Protein AF-A0A2M7G4U0-F1 (afdb_monomer_lite)

Organism: NCBI:txid2014261

Secondary structure (DSSP, 8-state):
------------------PPPPP----------------------------PPP-------S-----HHHHGGGGG--EEE--TT---TT-EEHHHHHHHS-TT-PPPSSTTEEE-HHHHHHHHHHHTTSS-HHHHHHHHHHHTSSS-HHHHH-TT--EEEEEEEETTEEEEEESPPPPTT-EEEETTTTEEEEE-S--GGGS-EEEE-SPPEEEETTEEEES-SEE--EEEEHHHHHHHHHHH-TT-SS-TT-EEEEEE--GGGGPPPP-

Radius of gyration: 26.77 Å; chains: 1; bounding box: 79×76×59 Å

Foldseek 3Di:
DDDDDDDDDDDDDDDDDDDDDDDDDDDDDDDDDDDDDDDDDDDDDDDPDPDDDPPPPPPPPDQLFLAPVLCVVQLVAKEFEDDQPDDDPQADELNVCLQDNDQVQLDDRHHRYYDHWVSSVVSSSCSVVLDGSVRSNVLSVPVVDDDQPCCSFAVVDKWKWKWAQDPLFIDTDDTDADAARKWKAFPRPPFIWGWNRDQVVNFTKTWTWAQLWQDDPHDTDRPDSMTGTDIDGPRVSLSVVCVRCVPDPDRRRITMMMIHHGNSSPPDDDD

Structure (mmCIF, N/CA/C/O backbone):
data_AF-A0A2M7G4U0-F1
#
_entry.id   AF-A0A2M7G4U0-F1
#
loop_
_atom_site.group_PDB
_atom_site.id
_atom_site.type_symbol
_atom_site.label_atom_id
_atom_site.label_alt_id
_atom_site.label_comp_id
_atom_site.label_asym_id
_atom_site.label_entity_id
_atom_site.label_seq_id
_atom_site.pdbx_PDB_ins_code
_atom_site.Cartn_x
_atom_site.Cartn_y
_atom_site.Cartn_z
_atom_site.occupancy
_atom_site.B_iso_or_equiv
_atom_site.auth_seq_id
_atom_site.auth_comp_id
_atom_site.auth_asym_id
_atom_site.auth_atom_id
_atom_site.pdbx_PDB_model_num
ATOM 1 N N . MET A 1 1 ? -31.117 52.534 24.994 1.00 39.03 1 MET A N 1
ATOM 2 C CA . MET A 1 1 ? -30.391 53.256 26.058 1.00 39.03 1 MET A CA 1
ATOM 3 C C . MET A 1 1 ? -29.048 52.580 26.239 1.00 39.03 1 MET A C 1
ATOM 5 O O . MET A 1 1 ? -29.002 51.364 26.347 1.00 39.03 1 MET A O 1
ATOM 9 N N . ASN A 1 2 ? -27.994 53.385 26.138 1.00 36.22 2 ASN A N 1
ATOM 10 C CA . ASN A 1 2 ? -26.580 53.018 26.146 1.00 36.22 2 ASN A CA 1
ATOM 11 C C . ASN A 1 2 ? -26.121 52.434 27.487 1.00 36.22 2 ASN A C 1
ATOM 13 O O . ASN A 1 2 ? -26.529 52.948 28.523 1.00 36.22 2 ASN A O 1
ATOM 17 N N . ALA A 1 3 ? -25.165 51.502 27.445 1.00 38.72 3 ALA A N 1
ATOM 18 C CA . ALA A 1 3 ? -23.984 51.532 28.313 1.00 38.72 3 ALA A CA 1
ATOM 19 C C . ALA A 1 3 ? -22.894 50.599 27.751 1.00 38.72 3 ALA A C 1
ATOM 21 O O . ALA A 1 3 ? -22.964 49.380 27.869 1.00 38.72 3 ALA A O 1
ATOM 22 N N . LEU A 1 4 ? -21.902 51.223 27.116 1.00 45.53 4 LEU A N 1
ATOM 23 C CA . LEU A 1 4 ? -20.582 50.683 26.789 1.00 45.53 4 LEU A CA 1
ATOM 24 C C . LEU A 1 4 ? -19.729 50.602 28.060 1.00 45.53 4 LEU A C 1
ATOM 26 O O . LEU A 1 4 ? -19.809 51.521 28.874 1.00 45.53 4 LEU A O 1
ATOM 30 N N . ASN A 1 5 ? -18.862 49.589 28.178 1.00 36.12 5 ASN A N 1
ATOM 31 C CA . ASN A 1 5 ? -17.593 49.679 28.919 1.00 36.12 5 ASN A CA 1
ATOM 32 C C . ASN A 1 5 ? -16.692 48.439 28.673 1.00 36.12 5 ASN A C 1
ATOM 34 O O . ASN A 1 5 ? -17.199 47.421 28.213 1.00 36.12 5 ASN A O 1
ATOM 38 N N . PRO A 1 6 ? -15.367 48.492 28.922 1.00 50.50 6 PRO A N 1
ATOM 39 C CA . PRO A 1 6 ? -14.407 48.984 27.937 1.00 50.50 6 PRO A CA 1
ATOM 40 C C . PRO A 1 6 ? -13.240 48.012 27.650 1.00 50.50 6 PRO A C 1
ATOM 42 O O . PRO A 1 6 ? -13.017 47.012 28.328 1.00 50.50 6 PRO A O 1
ATOM 45 N N . LEU A 1 7 ? -12.476 48.392 26.625 1.00 40.81 7 LEU A N 1
ATOM 46 C CA . LEU A 1 7 ? -11.221 47.820 26.133 1.00 40.81 7 LEU A CA 1
ATOM 47 C C . LEU A 1 7 ? -10.134 47.663 27.219 1.00 40.81 7 LEU A C 1
ATOM 49 O O . LEU A 1 7 ? -9.948 48.538 28.067 1.00 40.81 7 LEU A O 1
ATOM 53 N N . ARG A 1 8 ? -9.338 46.590 27.108 1.00 36.66 8 ARG A N 1
ATOM 54 C CA . ARG A 1 8 ? -8.047 46.384 27.796 1.00 36.66 8 ARG A CA 1
ATOM 55 C C . ARG A 1 8 ? -6.961 45.964 26.784 1.00 36.66 8 ARG A C 1
ATOM 57 O O . ARG A 1 8 ? -7.307 45.522 25.692 1.00 36.66 8 ARG A O 1
ATOM 64 N N . PRO A 1 9 ? -5.667 46.171 27.094 1.00 43.22 9 PRO A N 1
ATOM 65 C CA . PRO A 1 9 ? -4.721 46.777 26.164 1.00 43.22 9 PRO A CA 1
ATOM 66 C C . PRO A 1 9 ? -3.812 45.778 25.448 1.00 43.22 9 PRO A C 1
ATOM 68 O O . PRO A 1 9 ? -3.500 44.700 25.950 1.00 43.22 9 PRO A O 1
ATOM 71 N N . GLN A 1 10 ? -3.331 46.239 24.296 1.00 36.19 10 GLN A N 1
ATOM 72 C CA . GLN A 1 10 ? -2.248 45.674 23.501 1.00 36.19 10 GLN A CA 1
ATOM 73 C C . GLN A 1 10 ? -0.923 45.711 24.277 1.00 36.19 10 GLN A C 1
ATOM 75 O O . GLN A 1 10 ? -0.532 46.761 24.785 1.00 36.19 10 GLN A O 1
ATOM 80 N N . ASN A 1 11 ? -0.205 44.587 24.309 1.00 39.28 11 ASN A N 1
ATOM 81 C CA . ASN A 1 11 ? 1.206 44.552 24.682 1.00 39.28 11 ASN A CA 1
ATOM 82 C C . ASN A 1 11 ? 2.055 44.466 23.411 1.00 39.28 11 ASN A C 1
ATOM 84 O O . ASN A 1 11 ? 2.205 43.408 22.807 1.00 39.28 11 ASN A O 1
ATOM 88 N N . LEU A 1 12 ? 2.612 45.614 23.033 1.00 41.97 12 LEU A N 1
ATOM 89 C CA . LEU A 1 12 ? 3.727 45.748 22.106 1.00 41.97 12 LEU A CA 1
ATOM 90 C C . LEU A 1 12 ? 5.017 45.356 22.837 1.00 41.97 12 LEU A C 1
ATOM 92 O O . LEU A 1 12 ? 5.437 46.051 23.762 1.00 41.97 12 LEU A O 1
ATOM 96 N N . ARG A 1 13 ? 5.668 44.269 22.412 1.00 36.69 13 ARG A N 1
ATOM 97 C CA . ARG A 1 13 ? 7.090 44.021 22.690 1.00 36.69 13 ARG A CA 1
ATOM 98 C C . ARG A 1 13 ? 7.769 43.373 21.486 1.00 36.69 13 ARG A C 1
ATOM 100 O O . ARG A 1 13 ? 7.578 42.202 21.192 1.00 36.69 13 ARG A O 1
ATOM 107 N N . SER A 1 14 ? 8.588 44.170 20.823 1.00 37.78 14 SER A N 1
ATOM 108 C CA . SER A 1 14 ? 9.809 43.826 20.083 1.00 37.78 14 SER A CA 1
ATOM 109 C C . SER A 1 14 ? 10.570 45.153 19.909 1.00 37.78 14 SER A C 1
ATOM 111 O O . SER A 1 14 ? 9.900 46.190 19.942 1.00 37.78 14 SER A O 1
ATOM 113 N N . PRO A 1 15 ? 11.906 45.200 19.738 1.00 44.03 15 PRO A N 1
ATOM 114 C CA . PRO A 1 15 ? 12.822 44.112 19.377 1.00 44.03 15 PRO A CA 1
ATOM 115 C C . PRO A 1 15 ? 14.090 44.040 20.262 1.00 44.03 15 PRO A C 1
ATOM 117 O O . PRO A 1 15 ? 14.453 44.998 20.941 1.00 44.03 15 PRO A O 1
ATOM 120 N N . ALA A 1 16 ? 14.819 42.926 20.199 1.00 36.50 16 ALA A N 1
ATOM 121 C CA . ALA A 1 16 ? 16.237 42.901 20.552 1.00 36.50 16 ALA A CA 1
ATOM 122 C C . ALA A 1 16 ? 17.013 42.296 19.381 1.00 36.50 16 ALA A C 1
ATOM 124 O O . ALA A 1 16 ? 16.776 41.163 18.969 1.00 36.50 16 ALA A O 1
ATOM 125 N N . GLN A 1 17 ? 17.878 43.135 18.821 1.00 38.88 17 GLN A N 1
ATOM 126 C CA . GLN A 1 17 ? 18.855 42.836 17.787 1.00 38.88 17 GLN A CA 1
ATOM 127 C C . GLN A 1 17 ? 19.874 41.828 18.332 1.00 38.88 17 GLN A C 1
ATOM 129 O O . GLN A 1 17 ? 20.361 41.999 19.448 1.00 38.88 17 GLN A O 1
ATOM 134 N N . ALA A 1 18 ? 20.215 40.813 17.540 1.00 37.06 18 ALA A N 1
ATOM 135 C CA . ALA A 1 18 ? 21.390 39.982 17.767 1.00 37.06 18 ALA A CA 1
ATOM 136 C C . ALA A 1 18 ? 22.304 40.080 16.544 1.00 37.06 18 ALA A C 1
ATOM 138 O O . ALA A 1 18 ? 21.858 40.066 15.397 1.00 37.06 18 ALA A O 1
ATOM 139 N N . GLU A 1 19 ? 23.574 40.283 16.855 1.00 37.03 19 GLU A N 1
ATOM 140 C CA . GLU A 1 19 ? 24.647 40.753 15.998 1.00 37.03 19 GLU A CA 1
ATOM 141 C C . GLU A 1 19 ? 25.121 39.706 14.985 1.00 37.03 19 GLU A C 1
ATOM 143 O O . GLU A 1 19 ? 25.206 38.508 15.251 1.00 37.03 19 GLU A O 1
ATOM 148 N N . SER A 1 20 ? 25.488 40.210 13.812 1.00 35.53 20 SER A N 1
ATOM 149 C CA . SER A 1 20 ? 26.232 39.527 12.762 1.00 35.53 20 SER A CA 1
ATOM 150 C C . SER A 1 20 ? 27.689 39.279 13.173 1.00 35.53 20 SER A C 1
ATOM 152 O O . SER A 1 20 ? 28.402 40.235 13.483 1.00 35.53 20 SER A O 1
ATOM 154 N N . ALA A 1 21 ? 28.159 38.034 13.067 1.00 39.19 21 ALA A N 1
ATOM 155 C CA . ALA A 1 21 ? 29.583 37.691 13.087 1.00 39.19 21 ALA A CA 1
ATOM 156 C C . ALA A 1 21 ? 30.104 37.405 11.653 1.00 39.19 21 ALA A C 1
ATOM 158 O O . ALA A 1 21 ? 29.378 36.804 10.858 1.00 39.19 21 ALA A O 1
ATOM 159 N N . PRO A 1 22 ? 31.334 37.839 11.301 1.00 44.53 22 PRO A N 1
ATOM 160 C CA . PRO A 1 22 ? 31.929 37.697 9.965 1.00 44.53 22 PRO A CA 1
ATOM 161 C C . PRO A 1 22 ? 32.613 36.325 9.728 1.00 44.53 22 PRO A C 1
ATOM 163 O O . PRO A 1 22 ? 32.771 35.543 10.667 1.00 44.53 22 PRO A O 1
ATOM 166 N N . PRO A 1 23 ? 33.015 36.008 8.475 1.00 39.09 23 PRO A N 1
ATOM 167 C CA . PRO A 1 23 ? 33.308 34.645 8.033 1.00 39.09 23 PRO A CA 1
ATOM 168 C C . PRO A 1 23 ? 34.750 34.211 8.326 1.00 39.09 23 PRO A C 1
ATOM 170 O O . PRO A 1 23 ? 35.689 34.995 8.189 1.00 39.09 23 PRO A O 1
ATOM 173 N N . VAL A 1 24 ? 34.939 32.926 8.640 1.00 42.97 24 VAL A N 1
ATOM 174 C CA . VAL A 1 24 ? 36.262 32.286 8.686 1.00 42.97 24 VAL A CA 1
ATOM 175 C C . VAL A 1 24 ? 36.469 31.505 7.394 1.00 42.97 24 VAL A C 1
ATOM 177 O O . VAL A 1 24 ? 35.777 30.529 7.115 1.00 42.97 24 VAL A O 1
ATOM 180 N N . GLY A 1 25 ? 37.422 31.973 6.591 1.00 32.44 25 GLY A N 1
ATOM 181 C CA . GLY A 1 25 ? 37.913 31.270 5.417 1.00 32.44 25 GLY A CA 1
ATOM 182 C C . GLY A 1 25 ? 38.919 30.188 5.796 1.00 32.44 25 GLY A C 1
ATOM 183 O O . GLY A 1 25 ? 39.827 30.427 6.587 1.00 32.44 25 GLY A O 1
ATOM 184 N N . HIS A 1 26 ? 38.807 29.030 5.152 1.00 37.50 26 HIS A N 1
ATOM 185 C CA . HIS A 1 26 ? 39.910 28.088 5.020 1.00 37.50 26 HIS A CA 1
ATOM 186 C C . HIS A 1 26 ? 40.058 27.697 3.551 1.00 37.50 26 HIS A C 1
ATOM 188 O O . HIS A 1 26 ? 39.281 26.923 2.998 1.00 37.50 26 HIS A O 1
ATOM 194 N N . GLN A 1 27 ? 41.078 28.281 2.922 1.00 35.94 27 GLN A N 1
ATOM 195 C CA . GLN A 1 27 ? 41.716 27.731 1.736 1.00 35.94 27 GLN A CA 1
ATOM 196 C C . GLN A 1 27 ? 42.523 26.502 2.164 1.00 35.94 27 GLN A C 1
ATOM 198 O O . GLN A 1 27 ? 43.387 26.605 3.033 1.00 35.94 27 GLN A O 1
ATOM 203 N N . ALA A 1 28 ? 42.282 25.364 1.523 1.00 34.47 28 ALA A N 1
ATOM 204 C CA . ALA A 1 28 ? 43.232 24.263 1.487 1.00 34.47 28 ALA A CA 1
ATOM 205 C C . ALA A 1 28 ? 43.343 23.777 0.043 1.00 34.47 28 ALA A C 1
ATOM 207 O O . ALA A 1 28 ? 42.469 23.100 -0.493 1.00 34.47 28 ALA A O 1
ATOM 208 N N . SER A 1 29 ? 44.433 24.197 -0.587 1.00 33.53 29 SER A N 1
ATOM 209 C CA . SER A 1 29 ? 44.940 23.690 -1.851 1.00 33.53 29 SER A CA 1
ATOM 210 C C . SER A 1 29 ? 45.380 22.236 -1.680 1.00 33.53 29 SER A C 1
ATOM 212 O O . SER A 1 29 ? 46.211 21.951 -0.821 1.00 33.53 29 SER A O 1
ATOM 214 N N . ALA A 1 30 ? 44.905 21.336 -2.538 1.00 33.44 30 ALA A N 1
ATOM 215 C CA . ALA A 1 30 ? 45.546 20.046 -2.763 1.00 33.44 30 ALA A CA 1
ATOM 216 C C . ALA A 1 30 ? 45.818 19.898 -4.262 1.00 33.44 30 ALA A C 1
ATOM 218 O O . ALA A 1 30 ? 44.915 19.796 -5.089 1.00 33.44 30 ALA A O 1
ATOM 219 N N . GLN A 1 31 ? 47.106 19.984 -4.580 1.00 33.53 31 GLN A N 1
ATOM 220 C CA . GLN A 1 31 ? 47.707 19.703 -5.874 1.00 33.53 31 GLN A CA 1
ATOM 221 C C . GLN A 1 31 ? 47.512 18.222 -6.222 1.00 33.53 31 GLN A C 1
ATOM 223 O O . GLN A 1 31 ? 47.587 17.355 -5.353 1.00 33.53 31 GLN A O 1
ATOM 228 N N . GLY A 1 32 ? 47.256 17.947 -7.500 1.00 28.45 32 GLY A N 1
ATOM 229 C CA . GLY A 1 32 ? 47.054 16.595 -8.009 1.00 28.45 32 GLY A CA 1
ATOM 230 C C . GLY A 1 32 ? 48.335 15.779 -8.161 1.00 28.45 32 GLY A C 1
ATOM 231 O O . GLY A 1 32 ? 49.442 16.299 -8.037 1.00 28.45 32 GLY A O 1
ATOM 232 N N . SER A 1 33 ? 48.152 14.496 -8.479 1.00 29.56 33 SER A N 1
ATOM 233 C CA . SER A 1 33 ? 48.777 13.697 -9.559 1.00 29.56 33 SER A CA 1
ATOM 234 C C . SER A 1 33 ? 48.326 12.220 -9.374 1.00 29.56 33 SER A C 1
ATOM 236 O O . SER A 1 33 ? 47.564 11.950 -8.448 1.00 29.56 33 SER A O 1
ATOM 238 N N . PRO A 1 34 ? 48.615 11.272 -10.285 1.00 33.12 34 PRO A N 1
ATOM 239 C CA . PRO A 1 34 ? 47.620 10.685 -11.173 1.00 33.12 34 PRO A CA 1
ATOM 240 C C . PRO A 1 34 ? 47.288 9.221 -10.829 1.00 33.12 34 PRO A C 1
ATOM 242 O O . PRO A 1 34 ? 47.983 8.547 -10.072 1.00 33.12 34 PRO A O 1
ATOM 245 N N . LEU A 1 35 ? 46.223 8.729 -11.460 1.00 29.14 35 LEU A N 1
ATOM 246 C CA . LEU A 1 35 ? 45.808 7.325 -11.502 1.00 29.14 35 LEU A CA 1
ATOM 247 C C . LEU A 1 35 ? 46.926 6.388 -11.997 1.00 29.14 35 LEU A C 1
ATOM 249 O O . LEU A 1 35 ? 47.551 6.687 -13.017 1.00 29.14 35 LEU A O 1
ATOM 253 N N . PRO A 1 36 ? 47.070 5.188 -11.410 1.00 28.75 36 PRO A N 1
ATOM 254 C CA . PRO A 1 36 ? 47.592 4.035 -12.122 1.00 28.75 36 PRO A CA 1
ATOM 255 C C . PRO A 1 36 ? 46.447 3.224 -12.760 1.00 28.75 36 PRO A C 1
ATOM 257 O O . PRO A 1 36 ? 45.618 2.624 -12.084 1.00 28.75 36 PRO A O 1
ATOM 260 N N . SER A 1 37 ? 46.444 3.189 -14.091 1.00 30.44 37 SER A N 1
ATOM 261 C CA . SER A 1 37 ? 46.034 2.039 -14.916 1.00 30.44 37 SER A CA 1
ATOM 262 C C . SER A 1 37 ? 47.349 1.356 -15.347 1.00 30.44 37 SER A C 1
ATOM 264 O O . SER A 1 37 ? 48.313 2.107 -15.532 1.00 30.44 37 SER A O 1
ATOM 266 N N . PRO A 1 38 ? 47.481 0.016 -15.495 1.00 33.59 38 PRO A N 1
ATOM 267 C CA . PRO A 1 38 ? 46.486 -0.882 -16.087 1.00 33.59 38 PRO A CA 1
ATOM 268 C C . PRO A 1 38 ? 46.366 -2.277 -15.442 1.00 33.59 38 PRO A C 1
ATOM 270 O O . PRO A 1 38 ? 47.354 -2.906 -15.076 1.00 33.59 38 PRO A O 1
ATOM 273 N N . PHE A 1 39 ? 45.156 -2.838 -15.439 1.00 26.03 39 PHE A N 1
ATOM 274 C CA . PHE A 1 39 ? 45.003 -4.292 -15.498 1.00 26.03 39 PHE A CA 1
ATOM 275 C C . PHE A 1 39 ? 44.427 -4.672 -16.855 1.00 26.03 39 PHE A C 1
ATOM 277 O O . PHE A 1 39 ? 43.273 -4.404 -17.179 1.00 26.03 39 PHE A O 1
ATOM 284 N N . GLN A 1 40 ? 45.303 -5.274 -17.654 1.00 31.08 40 GLN A N 1
ATOM 285 C CA . GLN A 1 40 ? 44.960 -6.110 -18.787 1.00 31.08 40 GLN A CA 1
ATOM 286 C C . GLN A 1 40 ? 44.174 -7.320 -18.271 1.00 31.08 40 GLN A C 1
ATOM 288 O O . GLN A 1 40 ? 44.670 -8.070 -17.434 1.00 31.08 40 GLN A O 1
ATOM 293 N N . ALA A 1 41 ? 42.980 -7.533 -18.809 1.00 28.08 41 ALA A N 1
ATOM 294 C CA . ALA A 1 41 ? 42.348 -8.843 -18.843 1.00 28.08 41 ALA A CA 1
ATOM 295 C C . ALA A 1 41 ? 41.940 -9.093 -20.293 1.00 28.08 41 ALA A C 1
ATOM 297 O O . ALA A 1 41 ? 40.815 -8.832 -20.712 1.00 28.08 41 ALA A O 1
ATOM 298 N N . ASP A 1 42 ? 42.930 -9.520 -21.069 1.00 31.02 42 ASP A N 1
ATOM 299 C CA . ASP A 1 42 ? 42.717 -10.123 -22.369 1.00 31.02 42 ASP A CA 1
ATOM 300 C C . ASP A 1 42 ? 42.467 -11.627 -22.162 1.00 31.02 42 ASP A C 1
ATOM 302 O O . ASP A 1 42 ? 43.096 -12.261 -21.315 1.00 31.02 42 ASP A O 1
ATOM 306 N N . GLN A 1 43 ? 41.577 -12.176 -22.987 1.00 30.06 43 GLN A N 1
ATOM 307 C CA . GLN A 1 43 ? 41.274 -13.601 -23.182 1.00 30.06 43 GLN A CA 1
ATOM 308 C C . GLN A 1 43 ? 40.420 -14.349 -22.141 1.00 30.06 43 GLN A C 1
ATOM 310 O O . GLN A 1 43 ? 40.919 -14.995 -21.227 1.00 30.06 43 GLN A O 1
ATOM 315 N N . LEU A 1 44 ? 39.120 -14.450 -22.450 1.00 28.67 44 LEU A N 1
ATOM 316 C CA . LEU A 1 44 ? 38.430 -15.743 -22.616 1.00 28.67 44 LEU A CA 1
ATOM 317 C C . LEU A 1 44 ? 37.096 -15.548 -23.362 1.00 28.67 44 LEU A C 1
ATOM 319 O O . LEU A 1 44 ? 36.007 -15.763 -22.843 1.00 28.67 44 LEU A O 1
ATOM 323 N N . GLN A 1 45 ? 37.180 -15.159 -24.637 1.00 39.75 45 GLN A N 1
ATOM 324 C CA . GLN A 1 45 ? 36.134 -15.484 -25.606 1.00 39.75 45 GLN A CA 1
ATOM 325 C C . GLN A 1 45 ? 36.531 -16.771 -26.321 1.00 39.75 45 GLN A C 1
ATOM 327 O O . GLN A 1 45 ? 37.461 -16.768 -27.124 1.00 39.75 45 GLN A O 1
ATOM 332 N N . LYS A 1 46 ? 35.816 -17.864 -26.044 1.00 35.09 46 LYS A N 1
ATOM 333 C CA . LYS A 1 46 ? 35.614 -18.991 -26.969 1.00 35.09 46 LYS A CA 1
ATOM 334 C C . LYS A 1 46 ? 34.535 -19.907 -26.397 1.00 35.09 46 LYS A C 1
ATOM 336 O O . LYS A 1 46 ? 34.784 -20.623 -25.436 1.00 35.09 46 LYS A O 1
ATOM 341 N N . GLY A 1 47 ? 33.353 -19.900 -27.019 1.00 35.81 47 GLY A N 1
ATOM 342 C CA . GLY A 1 47 ? 32.398 -21.001 -26.860 1.00 35.81 47 GLY A CA 1
ATOM 343 C C . GLY A 1 47 ? 30.922 -20.673 -26.637 1.00 35.81 47 GLY A C 1
ATOM 344 O O . GLY A 1 47 ? 30.236 -21.516 -26.073 1.00 35.81 47 GLY A O 1
ATOM 345 N N . LEU A 1 48 ? 30.384 -19.535 -27.089 1.00 32.84 48 LEU A N 1
ATOM 346 C CA . LEU A 1 48 ? 28.923 -19.376 -27.178 1.00 32.84 48 LEU A CA 1
ATOM 347 C C . LEU A 1 48 ? 28.398 -20.133 -28.405 1.00 32.84 48 LEU A C 1
ATOM 349 O O . LEU A 1 48 ? 28.292 -19.603 -29.512 1.00 32.84 48 LEU A O 1
ATOM 353 N N . LYS A 1 49 ? 28.085 -21.416 -28.202 1.00 37.19 49 LYS A N 1
ATOM 354 C CA . LYS A 1 49 ? 27.141 -22.130 -29.062 1.00 37.19 49 LYS A CA 1
ATOM 355 C C . LYS A 1 49 ? 25.788 -21.426 -28.935 1.00 37.19 49 LYS A C 1
ATOM 357 O O . LYS A 1 49 ? 25.284 -21.275 -27.828 1.00 37.19 49 LYS A O 1
ATOM 362 N N . LYS A 1 50 ? 25.208 -21.028 -30.072 1.00 43.69 50 LYS A N 1
ATOM 363 C CA . LYS A 1 50 ? 23.787 -20.680 -30.213 1.00 43.69 50 LYS A CA 1
ATOM 364 C C . LYS A 1 50 ? 22.940 -21.873 -29.751 1.00 43.69 50 LYS A C 1
ATOM 366 O O . LYS A 1 50 ? 22.642 -22.762 -30.542 1.00 43.69 50 LYS A O 1
ATOM 371 N N . GLY A 1 51 ? 22.604 -21.908 -28.471 1.00 33.09 51 GLY A N 1
ATOM 372 C CA . GLY A 1 51 ? 21.455 -22.634 -27.955 1.00 33.09 51 GLY A CA 1
ATOM 373 C C . GLY A 1 51 ? 20.396 -21.589 -27.663 1.00 33.09 51 GLY A C 1
ATOM 374 O O . GLY A 1 51 ? 20.638 -20.704 -26.847 1.00 33.09 51 GLY A O 1
ATOM 375 N N . ALA A 1 52 ? 19.272 -21.642 -28.373 1.00 39.47 52 ALA A N 1
ATOM 376 C CA . ALA A 1 52 ? 18.081 -20.925 -27.950 1.00 39.47 52 ALA A CA 1
ATOM 377 C C . ALA A 1 52 ? 17.801 -21.328 -26.496 1.00 39.47 52 ALA A C 1
ATOM 379 O O . ALA A 1 52 ? 17.751 -22.523 -26.189 1.00 39.47 52 ALA A O 1
ATOM 380 N N . LEU A 1 53 ? 17.701 -20.342 -25.605 1.00 33.25 53 LEU A N 1
ATOM 381 C CA . LEU A 1 53 ? 17.126 -20.575 -24.288 1.00 33.25 53 LEU A CA 1
ATOM 382 C C . LEU A 1 53 ? 15.719 -21.133 -24.535 1.00 33.25 53 LEU A C 1
ATOM 384 O O . LEU A 1 53 ? 15.002 -20.563 -25.361 1.00 33.25 53 LEU A O 1
ATOM 388 N N . PRO A 1 54 ? 15.336 -22.260 -23.915 1.00 38.53 54 PRO A N 1
ATOM 389 C CA . PRO A 1 54 ? 13.966 -22.719 -24.019 1.00 38.53 54 PRO A CA 1
ATOM 390 C C . PRO A 1 54 ? 13.079 -21.606 -23.461 1.00 38.53 54 PRO A C 1
ATOM 392 O O . PRO A 1 54 ? 13.290 -21.173 -22.327 1.00 38.53 54 PRO A O 1
ATOM 395 N N . GLU A 1 55 ? 12.121 -21.137 -24.262 1.00 42.72 55 GLU A N 1
ATOM 396 C CA . GLU A 1 55 ? 10.946 -20.431 -23.761 1.00 42.72 55 GLU A CA 1
ATOM 397 C C . GLU A 1 55 ? 10.317 -21.343 -22.707 1.00 42.72 55 GLU A C 1
ATOM 399 O O . GLU A 1 55 ? 9.614 -22.304 -23.014 1.00 42.72 55 GLU A O 1
ATOM 404 N N . GLN A 1 56 ? 10.657 -21.113 -21.441 1.00 37.59 56 GLN A N 1
ATOM 405 C CA . GLN A 1 56 ? 9.911 -21.682 -20.340 1.00 37.59 56 GLN A CA 1
ATOM 406 C C . GLN A 1 56 ? 8.615 -20.892 -20.276 1.00 37.59 56 GLN A C 1
ATOM 408 O O . GLN A 1 56 ? 8.517 -19.885 -19.582 1.00 37.59 56 GLN A O 1
ATOM 413 N N . THR A 1 57 ? 7.620 -21.355 -21.027 1.00 42.25 57 THR A N 1
ATOM 414 C CA . THR A 1 57 ? 6.220 -21.026 -20.790 1.00 42.25 57 THR A CA 1
ATOM 415 C C . THR A 1 57 ? 5.860 -21.622 -19.425 1.00 42.25 57 THR A C 1
ATOM 417 O O . THR A 1 57 ? 5.380 -22.750 -19.313 1.00 42.25 57 THR A O 1
ATOM 420 N N . LEU A 1 58 ? 6.223 -20.917 -18.352 1.00 45.22 58 LEU A N 1
ATOM 421 C CA . LEU A 1 58 ? 5.789 -21.230 -16.998 1.00 45.22 58 LEU A CA 1
ATOM 422 C C . LEU A 1 58 ? 4.271 -21.068 -16.985 1.00 45.22 58 LEU A C 1
ATOM 424 O O . LEU A 1 58 ? 3.755 -19.960 -17.077 1.00 45.22 58 LEU A O 1
ATOM 428 N N . ALA A 1 59 ? 3.553 -22.187 -16.927 1.00 44.72 59 ALA A N 1
ATOM 429 C CA . ALA A 1 59 ? 2.104 -22.180 -16.825 1.00 44.72 59 ALA A CA 1
ATOM 430 C C . ALA A 1 59 ? 1.683 -21.455 -15.531 1.00 44.72 59 ALA A C 1
ATOM 432 O O . ALA A 1 59 ? 1.861 -21.983 -14.431 1.00 44.72 59 ALA A O 1
ATOM 433 N N . LEU A 1 60 ? 1.121 -20.252 -15.673 1.00 49.81 60 LEU A N 1
ATOM 434 C CA . LEU A 1 60 ? 0.591 -19.379 -14.616 1.00 49.81 60 LEU A CA 1
ATOM 435 C C . LEU A 1 60 ? -0.738 -19.922 -14.038 1.00 49.81 60 LEU A C 1
ATOM 437 O O . LEU A 1 60 ? -1.749 -19.230 -13.999 1.00 49.81 60 LEU A O 1
ATOM 441 N N . ASN A 1 61 ? -0.760 -21.182 -13.592 1.00 48.59 61 ASN A N 1
ATOM 442 C CA . ASN A 1 61 ? -1.967 -21.845 -13.065 1.00 48.59 61 ASN A CA 1
ATOM 443 C C . ASN A 1 61 ? -2.102 -21.783 -11.529 1.00 48.59 61 ASN A C 1
ATOM 445 O O . ASN A 1 61 ? -2.926 -22.494 -10.953 1.00 48.59 61 ASN A O 1
ATOM 449 N N . SER A 1 62 ? -1.300 -20.962 -10.850 1.00 49.78 62 SER A N 1
ATOM 450 C CA . SER A 1 62 ? -1.386 -20.761 -9.397 1.00 49.78 62 SER A CA 1
ATOM 451 C C . SER A 1 62 ? -2.217 -19.516 -9.062 1.00 49.78 62 SER A C 1
ATOM 453 O O . SER A 1 62 ? -2.271 -18.597 -9.879 1.00 49.78 62 SER A O 1
ATOM 455 N N . PRO A 1 63 ? -2.843 -19.448 -7.868 1.00 56.16 63 PRO A N 1
ATOM 456 C CA . PRO A 1 63 ? -3.544 -18.249 -7.415 1.00 56.16 63 PRO A CA 1
ATOM 457 C C . PRO A 1 63 ? -2.660 -17.002 -7.562 1.00 56.16 63 PRO A C 1
ATOM 459 O O . PRO A 1 63 ? -1.520 -16.986 -7.090 1.00 56.16 63 PRO A O 1
ATOM 462 N N . GLN A 1 64 ? -3.200 -15.964 -8.206 1.00 76.50 64 GLN A N 1
ATOM 463 C CA . GLN A 1 64 ? -2.512 -14.692 -8.481 1.00 76.50 64 GLN A CA 1
ATOM 464 C C . GLN A 1 64 ? -2.390 -13.783 -7.245 1.00 76.50 64 GLN A C 1
ATOM 466 O O . GLN A 1 64 ? -1.811 -12.703 -7.317 1.00 76.50 64 GLN A O 1
ATOM 471 N N . VAL A 1 65 ? -2.860 -14.258 -6.088 1.00 85.00 65 VAL A N 1
ATOM 472 C CA . VAL A 1 65 ? -2.785 -13.536 -4.820 1.00 85.00 65 VAL A CA 1
ATOM 473 C C . VAL A 1 65 ? -1.324 -13.281 -4.464 1.00 85.00 65 VAL A C 1
ATOM 475 O O . VAL A 1 65 ? -0.517 -14.213 -4.392 1.00 85.00 65 VAL A O 1
ATOM 478 N N . LEU A 1 66 ? -0.995 -12.011 -4.234 1.00 87.00 66 LEU A N 1
ATOM 479 C CA . LEU A 1 66 ? 0.289 -11.589 -3.694 1.00 87.00 66 LEU A CA 1
ATOM 480 C C . LEU A 1 66 ? 0.309 -11.888 -2.189 1.00 87.00 66 LEU A C 1
ATOM 482 O O . LEU A 1 66 ? -0.317 -11.192 -1.392 1.00 87.00 66 LEU A O 1
ATOM 486 N N . SER A 1 67 ? 0.989 -12.966 -1.811 1.00 88.75 67 SER A N 1
ATOM 487 C CA . SER A 1 67 ? 1.035 -13.453 -0.432 1.00 88.75 67 SER A CA 1
ATOM 488 C C . SER A 1 67 ? 2.032 -12.678 0.423 1.00 88.75 67 SER A C 1
ATOM 490 O O . SER A 1 67 ? 3.049 -12.172 -0.061 1.00 88.75 67 SER A O 1
ATOM 492 N N . LEU A 1 68 ? 1.816 -12.687 1.741 1.00 85.44 68 LEU A N 1
ATOM 493 C CA . LEU A 1 68 ? 2.751 -12.091 2.692 1.00 85.44 68 LEU A CA 1
ATOM 494 C C . LEU A 1 68 ? 4.155 -12.714 2.559 1.00 85.44 68 LEU A C 1
ATOM 496 O O . LEU A 1 68 ? 5.169 -12.031 2.671 1.00 85.44 68 LEU A O 1
ATOM 500 N N . LYS A 1 69 ? 4.230 -14.020 2.287 1.00 88.38 69 LYS A N 1
ATOM 501 C CA . LYS A 1 69 ? 5.502 -14.736 2.126 1.00 88.38 69 LYS A CA 1
ATOM 502 C C . LYS A 1 69 ? 6.337 -14.195 0.960 1.00 88.38 69 LYS A C 1
ATOM 504 O O . LYS A 1 69 ? 7.561 -14.191 1.065 1.00 88.38 69 LYS A O 1
ATOM 509 N N . GLU A 1 70 ? 5.692 -13.776 -0.125 1.00 87.94 70 GLU A N 1
ATOM 510 C CA . GLU A 1 70 ? 6.364 -13.231 -1.310 1.00 87.94 70 GLU A CA 1
ATOM 511 C C . GLU A 1 70 ? 6.916 -11.824 -1.051 1.00 87.94 70 GLU A C 1
ATOM 513 O O . GLU A 1 70 ? 7.997 -11.503 -1.533 1.00 87.94 70 GLU A O 1
ATOM 518 N N . VAL A 1 71 ? 6.225 -11.021 -0.236 1.00 86.00 71 VAL A N 1
ATOM 519 C CA . VAL A 1 71 ? 6.581 -9.611 0.005 1.00 86.00 71 VAL A CA 1
ATOM 520 C C . VAL A 1 71 ? 7.477 -9.386 1.229 1.00 86.00 71 VAL A C 1
ATOM 522 O O . VAL A 1 71 ? 8.207 -8.398 1.291 1.00 86.00 71 VAL A O 1
ATOM 525 N N . LEU A 1 72 ? 7.463 -10.304 2.203 1.00 85.19 72 LEU A N 1
ATOM 526 C CA . LEU A 1 72 ? 8.239 -10.201 3.446 1.00 85.19 72 LEU A CA 1
ATOM 527 C C . LEU A 1 72 ? 9.744 -9.971 3.253 1.00 85.19 72 LEU A C 1
ATOM 529 O O . LEU A 1 72 ? 10.306 -9.181 4.008 1.00 85.19 72 LEU A O 1
ATOM 533 N N . PRO A 1 73 ? 10.435 -10.617 2.294 1.00 88.75 73 PRO A N 1
ATOM 534 C CA . PRO A 1 73 ? 11.858 -10.361 2.091 1.00 88.75 73 PRO A CA 1
ATOM 535 C C . PRO A 1 73 ? 12.171 -8.884 1.819 1.00 88.75 73 PRO A C 1
ATOM 537 O O . PRO A 1 73 ? 13.248 -8.416 2.177 1.00 88.75 73 PRO A O 1
ATOM 540 N N . TRP A 1 74 ? 11.230 -8.129 1.248 1.00 83.81 74 TRP A N 1
ATOM 541 C CA . TRP A 1 74 ? 11.444 -6.727 0.895 1.00 83.81 74 TRP A CA 1
ATOM 542 C C . TRP A 1 74 ? 11.291 -5.766 2.068 1.00 83.81 74 TRP A C 1
ATOM 544 O O . TRP A 1 74 ? 11.730 -4.628 1.959 1.00 83.81 74 TRP A O 1
ATOM 554 N N . THR A 1 75 ? 10.774 -6.210 3.220 1.00 83.94 75 THR A N 1
ATOM 555 C CA . THR A 1 75 ? 10.776 -5.387 4.444 1.00 83.94 75 THR A CA 1
ATOM 556 C C . THR A 1 75 ? 12.194 -5.127 4.967 1.00 83.94 75 THR A C 1
ATOM 558 O O . THR A 1 75 ? 12.381 -4.330 5.878 1.00 83.94 75 THR A O 1
ATOM 561 N N . GLN A 1 76 ? 13.197 -5.835 4.434 1.00 85.12 76 GLN A N 1
ATOM 562 C CA . GLN A 1 76 ? 14.618 -5.640 4.743 1.00 85.12 76 GLN A CA 1
ATOM 563 C C . GLN A 1 76 ? 15.293 -4.614 3.824 1.00 85.12 76 GLN A C 1
ATOM 565 O O . GLN A 1 76 ? 16.469 -4.306 4.007 1.00 85.12 76 GLN A O 1
ATOM 570 N N . HIS A 1 77 ? 14.571 -4.117 2.821 1.00 88.06 77 HIS A N 1
ATOM 571 C CA . HIS A 1 77 ? 15.063 -3.164 1.842 1.00 88.06 77 HIS A CA 1
ATOM 572 C C . HIS A 1 77 ? 14.448 -1.792 2.099 1.00 88.06 77 HIS A C 1
ATOM 574 O O . HIS A 1 77 ? 13.298 -1.677 2.525 1.00 88.06 77 HIS A O 1
ATOM 580 N N . THR A 1 78 ? 15.218 -0.750 1.816 1.00 88.81 78 THR A N 1
ATOM 581 C CA . THR A 1 78 ? 14.747 0.632 1.827 1.00 88.81 78 THR A CA 1
ATOM 582 C C . THR A 1 78 ? 14.632 1.135 0.401 1.00 88.81 78 THR A C 1
ATOM 584 O O . THR A 1 78 ? 15.375 0.706 -0.475 1.00 88.81 78 THR A O 1
ATOM 587 N N . ALA A 1 79 ? 13.702 2.049 0.166 1.00 90.12 79 ALA A N 1
ATOM 588 C CA . ALA A 1 79 ? 13.660 2.837 -1.054 1.00 90.12 79 ALA A CA 1
ATOM 589 C C . ALA A 1 79 ? 13.401 4.297 -0.717 1.00 90.12 79 ALA A C 1
ATOM 591 O O . ALA A 1 79 ? 12.976 4.626 0.396 1.00 90.12 79 ALA A O 1
ATOM 592 N N . THR A 1 80 ? 13.661 5.179 -1.677 1.00 90.38 80 THR A N 1
ATOM 593 C CA . THR A 1 80 ? 13.306 6.580 -1.503 1.00 90.38 80 THR A CA 1
ATOM 594 C C . THR A 1 80 ? 11.797 6.747 -1.664 1.00 90.38 80 THR A C 1
ATOM 596 O O . THR A 1 80 ? 11.255 6.429 -2.720 1.00 90.38 80 THR A O 1
ATOM 599 N N . TRP A 1 81 ? 11.107 7.279 -0.659 1.00 89.56 81 TRP A N 1
ATOM 600 C CA . TRP A 1 81 ? 9.719 7.683 -0.843 1.00 89.56 81 TRP A CA 1
ATOM 601 C C . TRP A 1 81 ? 9.651 8.973 -1.665 1.00 89.56 81 TRP A C 1
ATOM 603 O O . TRP A 1 81 ? 10.373 9.934 -1.399 1.00 89.56 81 TRP A O 1
ATOM 613 N N . GLY A 1 82 ? 8.761 9.027 -2.650 1.00 87.44 82 GLY A N 1
ATOM 614 C CA . GLY A 1 82 ? 8.486 10.251 -3.400 1.00 87.44 82 GLY A CA 1
ATOM 615 C C . GLY A 1 82 ? 7.176 10.160 -4.165 1.00 87.44 82 GLY A C 1
ATOM 616 O O . GLY A 1 82 ? 6.669 9.069 -4.402 1.00 87.44 82 GLY A O 1
ATOM 617 N N . ALA A 1 83 ? 6.623 11.304 -4.574 1.00 85.31 83 ALA A N 1
ATOM 618 C CA . ALA A 1 83 ? 5.438 11.313 -5.429 1.00 85.31 83 ALA A CA 1
ATOM 619 C C . ALA A 1 83 ? 5.716 10.582 -6.755 1.00 85.31 83 ALA A C 1
ATOM 621 O O . ALA A 1 83 ? 6.855 10.577 -7.238 1.00 85.31 83 ALA A O 1
ATOM 622 N N . SER A 1 84 ? 4.674 10.010 -7.364 1.00 83.75 84 SER A N 1
ATOM 623 C CA . SER A 1 84 ? 4.806 9.303 -8.642 1.00 83.75 84 SER A CA 1
ATOM 624 C C . SER A 1 84 ? 5.495 10.173 -9.698 1.00 83.75 84 SER A C 1
ATOM 626 O O . SER A 1 84 ? 5.155 11.343 -9.877 1.00 83.75 84 SER A O 1
ATOM 628 N N . GLY A 1 85 ? 6.498 9.615 -10.377 1.00 84.31 85 GLY A N 1
ATOM 629 C CA . GLY A 1 85 ? 7.276 10.325 -11.397 1.00 84.31 85 GLY A CA 1
ATOM 630 C C . GLY A 1 85 ? 8.233 11.401 -10.871 1.00 84.31 85 GLY A C 1
ATOM 631 O O . GLY A 1 85 ? 8.799 12.135 -11.680 1.00 84.31 85 GLY A O 1
ATOM 632 N N . SER A 1 86 ? 8.434 11.522 -9.553 1.00 86.00 86 SER A N 1
ATOM 633 C CA . SER A 1 86 ? 9.393 12.485 -8.993 1.00 86.00 86 SER A CA 1
ATOM 634 C C . SER A 1 86 ? 10.800 12.224 -9.520 1.00 86.00 86 SER A C 1
ATOM 636 O O . SER A 1 86 ? 11.325 11.117 -9.409 1.00 86.00 86 SER A O 1
ATOM 638 N N . LEU A 1 87 ? 11.438 13.265 -10.052 1.00 84.00 87 LEU A N 1
ATOM 639 C CA . LEU A 1 87 ? 12.814 13.205 -10.532 1.00 84.00 87 LEU A CA 1
ATOM 640 C C . LEU A 1 87 ? 13.745 13.777 -9.464 1.00 84.00 87 LEU A C 1
ATOM 642 O O . LEU A 1 87 ? 13.524 14.876 -8.960 1.00 84.00 87 LEU A O 1
ATOM 646 N N . SER A 1 88 ? 14.804 13.048 -9.124 1.00 85.94 88 SER A N 1
ATOM 647 C CA . SER A 1 88 ? 15.895 13.549 -8.280 1.00 85.94 88 SER A CA 1
ATOM 648 C C . SER A 1 88 ? 17.238 13.185 -8.908 1.00 85.94 88 SER A C 1
ATOM 650 O O . SER A 1 88 ? 17.370 12.077 -9.433 1.00 85.94 88 SER A O 1
ATOM 652 N N . PRO A 1 89 ? 18.246 14.079 -8.879 1.00 87.81 89 PRO A N 1
ATOM 653 C CA . PRO A 1 89 ? 19.555 13.788 -9.455 1.00 87.81 89 PRO A CA 1
ATOM 654 C C . PRO A 1 89 ? 20.143 12.480 -8.914 1.00 87.81 89 PRO A C 1
ATOM 656 O O . PRO A 1 89 ? 20.238 12.292 -7.704 1.00 87.81 89 PRO A O 1
ATOM 659 N N . GLY A 1 90 ? 20.540 11.586 -9.821 1.00 86.44 90 GLY A N 1
ATOM 660 C CA . GLY A 1 90 ? 21.160 10.302 -9.481 1.00 86.44 90 GLY A CA 1
ATOM 661 C C . GLY A 1 90 ? 20.195 9.189 -9.060 1.00 86.44 90 GLY A C 1
ATOM 662 O O . GLY A 1 90 ? 20.649 8.064 -8.912 1.00 86.44 90 GLY A O 1
ATOM 663 N N . LYS A 1 91 ? 18.893 9.465 -8.923 1.00 90.62 91 LYS A N 1
ATOM 664 C CA . LYS A 1 91 ? 17.877 8.469 -8.560 1.00 90.62 91 LYS A CA 1
ATOM 665 C C . LYS A 1 91 ? 16.976 8.132 -9.748 1.00 90.62 91 LYS A C 1
ATOM 667 O O . LYS A 1 91 ? 16.747 8.968 -10.623 1.00 90.62 91 LYS A O 1
ATOM 672 N N . GLN A 1 92 ? 16.438 6.919 -9.760 1.00 92.19 92 GLN A N 1
ATOM 673 C CA . GLN A 1 92 ? 15.475 6.454 -10.752 1.00 92.19 92 GLN A CA 1
ATOM 674 C C . GLN A 1 92 ? 14.070 6.454 -10.150 1.00 92.19 92 GLN A C 1
ATOM 676 O O . GLN A 1 92 ? 13.857 5.897 -9.082 1.00 92.19 92 GLN A O 1
ATOM 681 N N . SER A 1 93 ? 13.092 7.049 -10.834 1.00 93.50 93 SER A N 1
ATOM 682 C CA . SER A 1 93 ? 11.680 6.898 -10.463 1.00 93.50 93 SER A CA 1
ATOM 683 C C . SER A 1 93 ? 11.134 5.577 -10.991 1.00 93.50 93 SER A C 1
ATOM 685 O O . SER A 1 93 ? 11.357 5.250 -12.158 1.00 93.50 93 SER A O 1
ATOM 687 N N . PHE A 1 94 ? 10.385 4.843 -10.164 1.00 94.31 94 PHE A N 1
ATOM 688 C CA . PHE A 1 94 ? 9.722 3.616 -10.596 1.00 94.31 94 PHE A CA 1
ATOM 689 C C . PHE A 1 94 ? 8.686 3.886 -11.694 1.00 94.31 94 PHE A C 1
ATOM 691 O O . PHE A 1 94 ? 8.705 3.207 -12.715 1.00 94.31 94 PHE A O 1
ATOM 698 N N . ALA A 1 95 ? 7.865 4.934 -11.558 1.00 92.19 95 ALA A N 1
ATOM 699 C CA . ALA A 1 95 ? 6.933 5.350 -12.611 1.00 92.19 95 ALA A CA 1
ATOM 700 C C . ALA A 1 95 ? 7.645 5.683 -13.929 1.00 92.19 95 ALA A C 1
ATOM 702 O O . ALA A 1 95 ? 7.196 5.294 -15.005 1.00 92.19 95 ALA A O 1
ATOM 703 N N . GLU A 1 96 ? 8.783 6.378 -13.862 1.00 91.06 96 GLU A N 1
ATOM 704 C CA . GLU A 1 96 ? 9.565 6.674 -15.063 1.00 91.06 96 GLU A CA 1
ATOM 705 C C . GLU A 1 96 ? 10.154 5.401 -15.678 1.00 91.06 96 GLU A C 1
ATOM 707 O O . GLU A 1 96 ? 10.075 5.213 -16.890 1.00 91.06 96 GLU A O 1
ATOM 712 N N . TRP A 1 97 ? 10.663 4.483 -14.852 1.00 93.44 97 TRP A N 1
ATOM 713 C CA . TRP A 1 97 ? 11.116 3.174 -15.316 1.00 93.44 97 TRP A CA 1
ATOM 714 C C . TRP A 1 97 ? 9.987 2.373 -15.980 1.00 93.44 97 TRP A C 1
ATOM 716 O O . TRP A 1 97 ? 10.218 1.791 -17.036 1.00 93.44 97 TRP A O 1
ATOM 726 N N . ILE A 1 98 ? 8.758 2.392 -15.449 1.00 92.19 98 ILE A N 1
ATOM 727 C CA . ILE A 1 98 ? 7.611 1.750 -16.112 1.00 92.19 98 ILE A CA 1
ATOM 728 C C . ILE A 1 98 ? 7.437 2.325 -17.526 1.00 92.19 98 ILE A C 1
ATOM 730 O O . ILE A 1 98 ? 7.256 1.574 -18.485 1.00 92.19 98 ILE A O 1
ATOM 734 N N . ARG A 1 99 ? 7.531 3.651 -17.683 1.00 88.69 99 ARG A N 1
ATOM 735 C CA . ARG A 1 99 ? 7.298 4.334 -18.966 1.00 88.69 99 ARG A CA 1
ATOM 736 C C . ARG A 1 99 ? 8.420 4.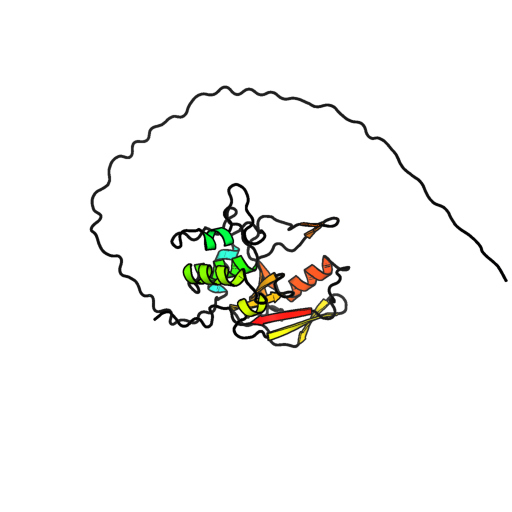126 -19.982 1.00 88.69 99 ARG A C 1
ATOM 738 O O . ARG A 1 99 ? 8.123 3.942 -21.164 1.00 88.69 99 ARG A O 1
ATOM 745 N N . THR A 1 100 ? 9.682 4.180 -19.557 1.00 86.56 100 THR A N 1
ATOM 746 C CA . THR A 1 100 ? 10.842 4.276 -20.467 1.00 86.56 100 THR A CA 1
ATOM 747 C C . THR A 1 100 ? 11.875 3.164 -20.308 1.00 86.56 100 THR A C 1
ATOM 749 O O . THR A 1 100 ? 12.747 3.013 -21.163 1.00 86.56 100 THR A O 1
ATOM 752 N N . GLY A 1 101 ? 11.777 2.367 -19.247 1.00 76.75 101 GLY A N 1
ATOM 753 C CA . GLY A 1 101 ? 12.745 1.342 -18.887 1.00 76.75 101 GLY A CA 1
ATOM 754 C C . GLY A 1 101 ? 12.722 0.101 -19.778 1.00 76.75 101 GLY A C 1
ATOM 755 O O . GLY A 1 101 ? 11.713 -0.269 -20.399 1.00 76.75 101 GLY A O 1
ATOM 756 N N . ASP A 1 102 ? 13.874 -0.571 -19.796 1.00 77.81 102 ASP A N 1
ATOM 757 C CA . ASP A 1 102 ? 14.009 -1.925 -20.317 1.00 77.81 102 ASP A CA 1
ATOM 758 C C . ASP A 1 102 ? 13.276 -2.899 -19.383 1.00 77.81 102 ASP A C 1
ATOM 760 O O . ASP A 1 102 ? 13.595 -3.008 -18.197 1.00 77.81 102 ASP A O 1
ATOM 764 N N . ALA A 1 103 ? 12.307 -3.623 -19.943 1.00 73.00 103 ALA A N 1
ATOM 765 C CA . ALA A 1 103 ? 11.537 -4.655 -19.253 1.00 73.00 103 ALA A CA 1
ATOM 766 C C . ALA A 1 103 ? 12.425 -5.737 -18.614 1.00 73.00 103 ALA A C 1
ATOM 768 O O . ALA A 1 103 ? 12.038 -6.350 -17.623 1.00 73.00 103 ALA A O 1
ATOM 769 N N . MET A 1 104 ? 13.624 -5.957 -19.163 1.00 73.19 104 MET A N 1
ATOM 770 C CA . MET A 1 104 ? 14.553 -6.991 -18.708 1.00 73.19 104 MET A CA 1
ATOM 771 C C . MET A 1 104 ? 15.352 -6.599 -17.459 1.00 73.19 104 MET A C 1
ATOM 773 O O . MET A 1 104 ? 16.049 -7.447 -16.899 1.00 73.19 104 MET A O 1
ATOM 777 N N . GLN A 1 105 ? 15.296 -5.336 -17.024 1.00 87.06 105 GLN A N 1
ATOM 778 C CA . GLN A 1 105 ? 16.076 -4.830 -15.893 1.00 87.06 105 GLN A CA 1
ATOM 779 C C . GLN A 1 105 ? 15.182 -4.058 -14.923 1.00 87.06 105 GLN A C 1
ATOM 781 O O . GLN A 1 105 ? 15.148 -2.827 -14.931 1.00 87.06 105 GLN A O 1
ATOM 786 N N . ILE A 1 106 ? 14.463 -4.800 -14.078 1.00 89.00 106 ILE A N 1
ATOM 787 C CA . ILE A 1 106 ? 13.713 -4.230 -12.953 1.00 89.00 106 ILE A CA 1
ATOM 788 C C . ILE A 1 106 ? 14.717 -3.565 -11.999 1.00 89.00 106 ILE A C 1
ATOM 790 O O . ILE A 1 106 ? 15.698 -4.216 -11.623 1.00 89.00 106 ILE A O 1
ATOM 794 N N . PRO A 1 107 ? 14.511 -2.298 -11.597 1.00 91.38 107 PRO A N 1
ATOM 795 C CA . PRO A 1 107 ? 15.422 -1.626 -10.685 1.00 91.38 107 PRO A CA 1
ATOM 796 C C . PRO A 1 107 ? 15.487 -2.361 -9.346 1.00 91.38 107 PRO A C 1
ATOM 798 O O . PRO A 1 107 ? 14.494 -2.926 -8.875 1.00 91.38 107 PRO A O 1
ATOM 801 N N . ALA A 1 108 ? 16.659 -2.353 -8.717 1.00 92.62 108 ALA A N 1
ATOM 802 C CA . ALA A 1 108 ? 16.796 -2.867 -7.363 1.00 92.62 108 ALA A CA 1
ATOM 803 C C . ALA A 1 108 ? 15.973 -2.007 -6.392 1.00 92.62 108 ALA A C 1
ATOM 805 O O . ALA A 1 108 ? 15.882 -0.790 -6.548 1.00 92.62 108 ALA A O 1
ATOM 806 N N . LEU A 1 109 ? 15.371 -2.648 -5.391 1.00 91.56 109 LEU A N 1
ATOM 807 C CA . LEU A 1 109 ? 14.736 -1.949 -4.281 1.00 91.56 109 LEU A CA 1
ATOM 808 C C . LEU A 1 109 ? 15.833 -1.484 -3.317 1.00 91.56 109 LEU A C 1
ATOM 810 O O . LEU A 1 109 ? 16.253 -2.228 -2.426 1.00 91.56 109 LEU A O 1
ATOM 814 N N . ASP A 1 110 ? 16.349 -0.289 -3.580 1.00 92.62 110 ASP A N 1
ATOM 815 C CA . ASP A 1 110 ? 17.346 0.396 -2.770 1.00 92.62 110 ASP A CA 1
ATOM 816 C C . ASP A 1 110 ? 17.090 1.914 -2.743 1.00 92.62 110 ASP A C 1
ATOM 818 O O . ASP A 1 110 ? 16.159 2.445 -3.355 1.00 92.62 110 ASP A O 1
ATOM 822 N N . ASP A 1 111 ? 17.957 2.635 -2.039 1.00 89.94 111 ASP A N 1
ATOM 823 C CA . ASP A 1 111 ? 17.880 4.081 -1.850 1.00 89.94 111 ASP A CA 1
ATOM 824 C C . ASP A 1 111 ? 18.008 4.915 -3.144 1.00 89.94 111 ASP A C 1
ATOM 826 O O . ASP A 1 111 ? 17.784 6.130 -3.105 1.00 89.94 111 ASP A O 1
ATOM 830 N N . GLN A 1 112 ? 18.357 4.306 -4.283 1.00 92.56 112 GLN A N 1
ATOM 831 C CA . GLN A 1 112 ? 18.370 4.953 -5.598 1.00 92.56 112 GLN A CA 1
ATOM 832 C C . GLN A 1 112 ? 17.025 4.861 -6.323 1.00 92.56 112 GLN A C 1
ATOM 834 O O . GLN A 1 112 ? 16.811 5.617 -7.273 1.00 92.56 112 GLN A O 1
ATOM 839 N N . LEU A 1 113 ? 16.113 3.987 -5.891 1.00 93.62 113 LEU A N 1
ATOM 840 C CA . LEU A 1 113 ? 14.769 3.883 -6.452 1.00 93.62 113 LEU A CA 1
ATOM 841 C C . LEU A 1 113 ? 13.802 4.801 -5.695 1.00 93.62 113 LEU A C 1
ATOM 843 O O . LEU A 1 113 ? 13.723 4.762 -4.469 1.00 93.62 113 LEU A O 1
ATOM 847 N N . ILE A 1 114 ? 13.058 5.627 -6.431 1.00 92.75 114 ILE A N 1
ATOM 848 C CA . ILE A 1 114 ? 11.980 6.469 -5.907 1.00 92.75 114 ILE A CA 1
ATOM 849 C C . ILE A 1 114 ? 10.642 5.810 -6.211 1.00 92.75 114 ILE A C 1
ATOM 851 O O . ILE A 1 114 ? 10.340 5.559 -7.382 1.00 92.75 114 ILE A O 1
ATOM 855 N N . LEU A 1 115 ? 9.837 5.588 -5.175 1.00 92.88 115 LEU A N 1
ATOM 856 C CA . LEU A 1 115 ? 8.491 5.042 -5.302 1.00 92.88 115 LEU A CA 1
ATOM 857 C C . LEU A 1 115 ? 7.554 5.514 -4.177 1.00 92.88 115 LEU A C 1
ATOM 859 O O . LEU A 1 115 ? 8.003 5.860 -3.086 1.00 92.88 115 LEU A O 1
ATOM 863 N N . ASN A 1 116 ? 6.248 5.525 -4.434 1.00 91.19 116 ASN A N 1
ATOM 864 C CA . ASN A 1 116 ? 5.209 5.806 -3.433 1.00 91.19 116 ASN A CA 1
ATOM 865 C C . ASN A 1 116 ? 4.537 4.524 -2.887 1.00 91.19 116 ASN A C 1
ATOM 867 O O . ASN A 1 116 ? 4.934 3.403 -3.201 1.00 91.19 116 ASN A O 1
ATOM 871 N N . CYS A 1 117 ? 3.494 4.691 -2.068 1.00 91.25 117 CYS A N 1
ATOM 872 C CA . CYS A 1 117 ? 2.781 3.594 -1.409 1.00 91.25 117 CYS A CA 1
ATOM 873 C C . CYS A 1 117 ? 2.173 2.558 -2.364 1.00 91.25 117 CYS A C 1
ATOM 875 O O . CYS A 1 117 ? 2.368 1.361 -2.157 1.00 91.25 117 CYS A O 1
ATOM 877 N N . TYR A 1 118 ? 1.481 2.978 -3.424 1.00 92.31 118 TYR A N 1
ATOM 878 C CA . TYR A 1 118 ? 0.880 2.031 -4.366 1.00 92.31 118 TYR A CA 1
ATOM 879 C C . TYR A 1 118 ? 1.921 1.465 -5.339 1.00 92.31 118 TYR A C 1
ATOM 881 O O . TYR A 1 118 ? 1.869 0.284 -5.679 1.00 92.31 118 TYR A O 1
ATOM 889 N N . GLU A 1 119 ? 2.906 2.275 -5.738 1.00 94.00 119 GLU A N 1
ATOM 890 C CA . GLU A 1 119 ? 4.017 1.854 -6.595 1.00 94.00 119 GLU A CA 1
ATOM 891 C C . GLU A 1 119 ? 4.842 0.743 -5.947 1.00 94.00 119 GLU A C 1
ATOM 893 O O . GLU A 1 119 ? 5.278 -0.171 -6.643 1.00 94.00 119 GLU A O 1
ATOM 898 N N . PHE A 1 120 ? 4.994 0.760 -4.620 1.00 93.56 120 PHE A N 1
ATOM 899 C CA . PHE A 1 120 ? 5.595 -0.353 -3.889 1.00 93.56 120 PHE A CA 1
ATOM 900 C C . PHE A 1 120 ? 4.832 -1.662 -4.095 1.00 93.56 120 PHE A C 1
ATOM 902 O O . PHE A 1 120 ? 5.440 -2.707 -4.307 1.00 93.56 120 PHE A O 1
ATOM 909 N N . ILE A 1 121 ? 3.500 -1.617 -4.063 1.00 93.31 121 ILE A N 1
ATOM 910 C CA . ILE A 1 121 ? 2.660 -2.809 -4.219 1.00 93.31 121 ILE A CA 1
ATOM 911 C C . ILE A 1 121 ? 2.693 -3.312 -5.674 1.00 93.31 121 ILE A C 1
ATOM 913 O O . ILE A 1 121 ? 2.669 -4.517 -5.922 1.00 93.31 121 ILE A O 1
ATOM 917 N N . LEU A 1 122 ? 2.830 -2.408 -6.644 1.00 94.12 122 LEU A N 1
ATOM 918 C CA . LEU A 1 122 ? 3.060 -2.765 -8.045 1.00 94.12 122 LEU A CA 1
ATOM 919 C C . LEU A 1 122 ? 4.449 -3.382 -8.264 1.00 94.12 122 LEU A C 1
ATOM 921 O O . LEU A 1 122 ? 4.568 -4.430 -8.896 1.00 94.12 122 LEU A O 1
ATOM 925 N N . TYR A 1 123 ? 5.496 -2.772 -7.702 1.00 94.12 123 TYR A N 1
ATOM 926 C CA . TYR A 1 123 ? 6.858 -3.316 -7.703 1.00 94.12 123 TYR A CA 1
ATOM 927 C C . TYR A 1 123 ? 6.879 -4.727 -7.116 1.00 94.12 123 TYR A C 1
ATOM 929 O O . TYR A 1 123 ? 7.476 -5.652 -7.667 1.00 94.12 123 TYR A O 1
ATOM 937 N N . ALA A 1 124 ? 6.160 -4.890 -6.014 1.00 92.88 124 ALA A N 1
ATOM 938 C CA . ALA A 1 124 ? 5.967 -6.144 -5.335 1.00 92.88 124 ALA A CA 1
ATOM 939 C C . ALA A 1 124 ? 5.320 -7.218 -6.222 1.00 92.88 124 ALA A C 1
ATOM 941 O O . ALA A 1 124 ? 5.867 -8.305 -6.413 1.00 92.88 124 ALA A O 1
ATOM 942 N N . ALA A 1 125 ? 4.167 -6.905 -6.808 1.00 92.88 125 ALA A N 1
ATOM 943 C CA . ALA A 1 125 ? 3.471 -7.809 -7.713 1.00 92.88 125 ALA A CA 1
ATOM 944 C C . ALA A 1 125 ? 4.350 -8.217 -8.910 1.00 92.88 125 ALA A C 1
ATOM 946 O O . ALA A 1 125 ? 4.358 -9.389 -9.290 1.00 92.88 125 ALA A O 1
ATOM 947 N N . LEU A 1 126 ? 5.132 -7.280 -9.458 1.00 92.25 126 LEU A N 1
ATOM 948 C CA . LEU A 1 126 ? 6.070 -7.530 -10.554 1.00 92.25 126 LEU A CA 1
ATOM 949 C C . LEU A 1 126 ? 7.184 -8.503 -10.145 1.00 92.25 126 LEU A C 1
ATOM 951 O O . LEU A 1 126 ? 7.429 -9.488 -10.836 1.00 92.25 126 LEU A O 1
ATOM 955 N N . GLN A 1 127 ? 7.835 -8.267 -9.004 1.00 91.50 127 GLN A N 1
ATOM 956 C CA . GLN A 1 127 ? 8.899 -9.144 -8.497 1.00 91.50 127 GLN A CA 1
ATOM 957 C C . GLN A 1 127 ? 8.392 -10.551 -8.151 1.00 91.50 127 GLN A C 1
ATOM 959 O O . GLN A 1 127 ? 9.115 -11.534 -8.305 1.00 91.50 127 GLN A O 1
ATOM 964 N N . ALA A 1 128 ? 7.138 -10.663 -7.709 1.00 90.25 128 ALA A N 1
ATOM 965 C CA . ALA A 1 128 ? 6.477 -11.942 -7.458 1.00 90.25 128 ALA A CA 1
ATOM 966 C C . ALA A 1 128 ? 5.942 -12.622 -8.737 1.00 90.25 128 ALA A C 1
ATOM 968 O O . ALA A 1 128 ? 5.375 -13.713 -8.655 1.00 90.25 128 ALA A O 1
ATOM 969 N N . GLY A 1 129 ? 6.093 -11.995 -9.911 1.00 90.38 129 GLY A N 1
ATOM 970 C CA . GLY A 1 129 ? 5.617 -12.520 -11.191 1.00 90.38 129 GLY A CA 1
ATOM 971 C C . GLY A 1 129 ? 4.092 -12.571 -11.326 1.00 90.38 129 GLY A C 1
ATOM 972 O O . GLY A 1 129 ? 3.587 -13.367 -12.114 1.00 90.38 129 GLY A O 1
ATOM 973 N N . LYS A 1 130 ? 3.353 -11.765 -10.548 1.00 89.94 130 LYS A N 1
ATOM 974 C CA . LYS A 1 130 ? 1.883 -11.638 -10.652 1.00 89.94 130 LYS A CA 1
ATOM 975 C C . LYS A 1 130 ? 1.465 -10.729 -11.803 1.00 89.94 130 LYS A C 1
ATOM 977 O O . LYS A 1 130 ? 0.394 -10.886 -12.376 1.00 89.94 130 LYS A O 1
ATOM 982 N N . ILE A 1 131 ? 2.329 -9.774 -1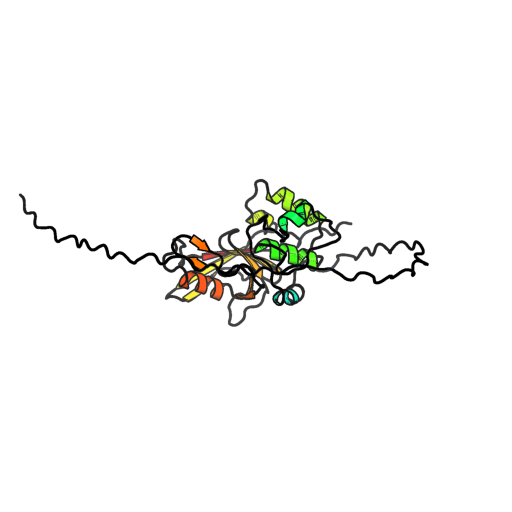2.127 1.00 91.94 131 ILE A N 1
ATOM 983 C CA . ILE A 1 131 ? 2.230 -8.895 -13.289 1.00 91.94 131 ILE A CA 1
ATOM 984 C C . ILE A 1 131 ? 3.576 -8.883 -14.001 1.00 91.94 131 ILE A C 1
ATOM 986 O O . ILE A 1 131 ? 4.610 -9.161 -13.391 1.00 91.94 131 ILE A O 1
ATOM 990 N N . ASP A 1 132 ? 3.566 -8.541 -15.281 1.00 90.50 132 ASP A N 1
ATOM 991 C CA . ASP A 1 132 ? 4.774 -8.299 -16.060 1.00 90.50 132 ASP A CA 1
ATOM 992 C C . ASP A 1 132 ? 4.929 -6.804 -16.392 1.00 90.50 132 ASP A C 1
ATOM 994 O O . ASP A 1 132 ? 4.107 -5.950 -16.033 1.00 90.50 132 ASP A O 1
ATOM 998 N N . SER A 1 133 ? 6.028 -6.464 -17.063 1.00 89.81 133 SER A N 1
ATOM 999 C CA . SER A 1 133 ? 6.313 -5.086 -17.467 1.00 89.81 133 SER A CA 1
ATOM 1000 C C . SER A 1 133 ? 5.298 -4.522 -18.459 1.00 89.81 133 SER A C 1
ATOM 1002 O O . SER A 1 133 ? 5.096 -3.308 -18.494 1.00 89.81 133 SER A O 1
ATOM 1004 N N . ASP A 1 134 ? 4.696 -5.371 -19.294 1.00 89.12 134 ASP A N 1
ATOM 1005 C CA . ASP A 1 134 ? 3.755 -4.937 -20.327 1.00 89.12 134 ASP A CA 1
ATOM 1006 C C . ASP A 1 134 ? 2.407 -4.589 -19.698 1.00 89.12 134 ASP A C 1
ATOM 1008 O O . ASP A 1 134 ? 1.835 -3.542 -20.019 1.00 89.12 134 ASP A O 1
ATOM 1012 N N . TRP A 1 135 ? 1.967 -5.387 -18.723 1.00 91.44 135 TRP A N 1
ATOM 1013 C CA . TRP A 1 135 ? 0.833 -5.079 -17.863 1.00 91.44 135 TRP A CA 1
ATOM 1014 C C . TRP A 1 135 ? 1.035 -3.741 -17.150 1.00 91.44 135 TRP A C 1
ATOM 1016 O O . TRP A 1 135 ? 0.169 -2.875 -17.235 1.00 91.44 135 TRP A O 1
ATOM 1026 N N . LEU A 1 136 ? 2.199 -3.514 -16.524 1.00 91.38 136 LEU A N 1
ATOM 1027 C CA . LEU A 1 136 ? 2.493 -2.243 -15.846 1.00 91.38 136 LEU A CA 1
ATOM 1028 C C . LEU A 1 136 ? 2.483 -1.051 -16.802 1.00 91.38 136 LEU A C 1
ATOM 1030 O O . LEU A 1 136 ? 1.906 -0.012 -16.491 1.00 91.38 136 LEU A O 1
ATOM 1034 N N . LYS A 1 137 ? 3.077 -1.200 -17.990 1.00 89.44 137 LYS A N 1
ATOM 1035 C CA . LYS A 1 137 ? 3.049 -0.168 -19.036 1.00 89.44 137 LYS A CA 1
ATOM 1036 C C . LYS A 1 137 ? 1.630 0.141 -19.494 1.00 89.44 137 LYS A C 1
ATOM 1038 O O . LYS A 1 137 ? 1.337 1.287 -19.832 1.00 89.44 137 LYS A O 1
ATOM 1043 N N . GLN A 1 138 ? 0.762 -0.865 -19.566 1.00 88.19 138 GLN A N 1
ATOM 1044 C CA . GLN A 1 138 ? -0.641 -0.676 -19.911 1.00 88.19 138 GLN A CA 1
ATOM 1045 C C . GLN A 1 138 ? -1.410 0.005 -18.778 1.00 88.19 138 GLN A C 1
ATOM 1047 O O . GLN A 1 138 ? -2.118 0.975 -19.051 1.00 88.19 138 GLN A O 1
ATOM 1052 N N . PHE A 1 139 ? -1.229 -0.460 -17.541 1.00 88.25 139 PHE A N 1
ATOM 1053 C CA . PHE A 1 139 ? -1.816 0.129 -16.342 1.00 88.25 139 PHE A CA 1
ATOM 1054 C C . PHE A 1 139 ? -1.453 1.614 -16.244 1.00 88.25 139 PHE A C 1
ATOM 1056 O O . PHE A 1 139 ? -2.338 2.458 -16.215 1.00 88.25 139 PHE A O 1
ATOM 1063 N N . GLU A 1 140 ? -0.168 1.954 -16.353 1.00 86.81 140 GLU A N 1
ATOM 1064 C CA . GLU A 1 140 ? 0.326 3.334 -16.286 1.00 86.81 140 GLU A CA 1
ATOM 1065 C C . GLU A 1 140 ? -0.246 4.231 -17.398 1.00 86.81 140 GLU A C 1
ATOM 1067 O O . GLU A 1 140 ? -0.563 5.395 -17.171 1.00 86.81 140 GLU A O 1
ATOM 1072 N N . LYS A 1 141 ? -0.438 3.704 -18.616 1.00 84.25 141 LYS A N 1
ATOM 1073 C CA . LYS A 1 141 ? -1.079 4.458 -19.712 1.00 84.25 141 LYS A CA 1
ATOM 1074 C C . LYS A 1 141 ? -2.551 4.763 -19.436 1.00 84.25 141 LYS A C 1
ATOM 1076 O O . LYS A 1 141 ? -3.046 5.784 -19.910 1.00 84.25 141 LYS A O 1
ATOM 1081 N N . GLN A 1 142 ? -3.247 3.866 -18.740 1.00 79.88 142 GLN A N 1
ATOM 1082 C CA . GLN A 1 142 ? -4.658 4.020 -18.376 1.00 79.88 142 GLN A CA 1
ATOM 1083 C C . GLN A 1 142 ? -4.813 4.946 -17.165 1.00 79.88 142 GLN A C 1
ATOM 1085 O O . GLN A 1 142 ? -5.662 5.831 -17.187 1.00 79.88 142 GLN A O 1
ATOM 1090 N N . HIS A 1 143 ? -3.905 4.822 -16.198 1.00 75.12 143 HIS A N 1
ATOM 1091 C CA . HIS A 1 143 ? -3.873 5.570 -14.943 1.00 75.12 143 HIS A CA 1
ATOM 1092 C C . HIS A 1 143 ? -3.824 7.096 -15.114 1.00 75.12 143 HIS A C 1
ATOM 1094 O O . HIS A 1 143 ? -4.313 7.863 -14.287 1.00 75.12 143 HIS A O 1
ATOM 1100 N N . VAL A 1 144 ? -3.249 7.566 -16.224 1.00 58.44 144 VAL A N 1
ATOM 1101 C CA . VAL A 1 144 ? -3.133 8.998 -16.546 1.00 58.44 144 VAL A CA 1
ATOM 1102 C C . VAL A 1 144 ? -4.493 9.621 -16.917 1.00 58.44 144 VAL A C 1
ATOM 1104 O O . VAL A 1 144 ? -4.608 10.845 -17.022 1.00 58.44 144 VAL A O 1
ATOM 1107 N N . VAL A 1 145 ? -5.541 8.816 -17.141 1.00 48.41 145 VAL A N 1
ATOM 1108 C CA . VAL A 1 145 ? -6.745 9.263 -17.844 1.00 48.41 145 VAL A CA 1
ATOM 1109 C C . VAL A 1 145 ? -8.021 8.647 -17.237 1.00 48.41 145 VAL A C 1
ATOM 1111 O O . VAL A 1 145 ? -8.454 7.564 -17.606 1.00 48.41 145 VAL A O 1
ATOM 1114 N N . THR A 1 146 ? -8.726 9.446 -16.429 1.00 48.84 146 THR A N 1
ATOM 1115 C CA . THR A 1 146 ? -10.207 9.529 -16.318 1.00 48.84 146 THR A CA 1
ATOM 1116 C C . THR A 1 146 ? -11.020 8.656 -15.350 1.00 48.84 146 THR A C 1
ATOM 1118 O O . THR A 1 146 ? -12.156 9.057 -15.085 1.00 48.84 146 THR A O 1
ATOM 1121 N N . GLU A 1 147 ? -10.520 7.573 -14.750 1.00 56.81 147 GLU A N 1
ATOM 1122 C CA . GLU A 1 147 ? -11.297 6.818 -13.742 1.00 56.81 147 GLU A CA 1
ATOM 1123 C C . GLU A 1 147 ? -10.870 7.152 -12.298 1.00 56.81 147 GLU A C 1
ATOM 1125 O O . GLU A 1 147 ? -9.732 7.558 -12.057 1.00 56.81 147 GLU A O 1
ATOM 1130 N N . PRO A 1 148 ? -11.760 7.024 -11.291 1.00 82.50 148 PRO A N 1
ATOM 1131 C CA . PRO A 1 148 ? -11.340 7.117 -9.899 1.00 82.50 148 PRO A CA 1
ATOM 1132 C C . PRO A 1 148 ? -10.330 6.001 -9.617 1.00 82.50 148 PRO A C 1
ATOM 1134 O O . PRO A 1 148 ? -10.680 4.835 -9.782 1.00 82.50 148 PRO A O 1
ATOM 1137 N N . PHE A 1 149 ? -9.127 6.355 -9.154 1.00 85.50 149 PHE A N 1
ATOM 1138 C CA . PHE A 1 149 ? -8.041 5.455 -8.721 1.00 85.50 149 PHE A CA 1
ATOM 1139 C C . PHE A 1 149 ? -8.533 4.166 -8.038 1.00 85.50 149 PHE A C 1
ATOM 1141 O O . PHE A 1 149 ? -8.057 3.069 -8.313 1.00 85.50 149 PHE A O 1
ATOM 1148 N N . GLU A 1 150 ? -9.544 4.291 -7.171 1.00 89.69 150 GLU A N 1
ATOM 1149 C CA . GLU A 1 150 ? -10.182 3.162 -6.493 1.00 89.69 150 GLU A CA 1
ATOM 1150 C C . GLU A 1 150 ? -10.697 2.084 -7.456 1.00 89.69 150 GLU A C 1
ATOM 1152 O O . GLU A 1 150 ? -10.489 0.906 -7.200 1.00 89.69 150 GLU A O 1
ATOM 1157 N N . LYS A 1 151 ? -11.360 2.447 -8.559 1.00 89.50 151 LYS A N 1
ATOM 1158 C CA . LYS A 1 151 ? -11.893 1.463 -9.512 1.00 89.50 151 LYS A CA 1
ATOM 1159 C C . LYS A 1 151 ? -10.793 0.730 -10.267 1.00 89.50 151 LYS A C 1
ATOM 1161 O O . LYS A 1 151 ? -10.987 -0.424 -10.633 1.00 89.50 151 LYS A O 1
ATOM 1166 N N . GLU A 1 152 ? -9.674 1.400 -10.519 1.00 89.44 152 GLU A N 1
ATOM 1167 C CA . GLU A 1 152 ? -8.520 0.797 -11.186 1.00 89.44 152 GLU A CA 1
ATOM 1168 C C . GLU A 1 152 ? -7.806 -0.181 -10.261 1.00 89.44 152 GLU A C 1
ATOM 1170 O O . GLU A 1 152 ? -7.421 -1.259 -10.702 1.00 89.44 152 GLU A O 1
ATOM 1175 N N . MET A 1 153 ? -7.676 0.174 -8.978 1.00 90.88 153 MET A N 1
ATOM 1176 C CA . MET A 1 153 ? -7.028 -0.663 -7.968 1.00 90.88 153 MET A CA 1
ATOM 1177 C C . MET A 1 153 ? -7.932 -1.769 -7.419 1.00 90.88 153 MET A C 1
ATOM 1179 O O . MET A 1 153 ? -7.425 -2.814 -7.024 1.00 90.88 153 MET A O 1
ATOM 1183 N N . LEU A 1 154 ? -9.253 -1.565 -7.410 1.00 93.38 154 LEU A N 1
ATOM 1184 C CA . LEU A 1 154 ? -10.265 -2.505 -6.916 1.00 93.38 154 LEU A CA 1
ATOM 1185 C C . LEU A 1 154 ? -11.294 -2.863 -8.015 1.00 93.38 154 LEU A C 1
ATOM 1187 O O . LEU A 1 154 ? -12.507 -2.706 -7.812 1.00 93.38 154 LEU A O 1
ATOM 1191 N N . PRO A 1 155 ? -10.867 -3.370 -9.190 1.00 92.00 155 PRO A N 1
ATOM 1192 C CA . PRO A 1 155 ? -11.759 -3.585 -10.335 1.00 92.00 155 PRO A CA 1
ATOM 1193 C C . PRO A 1 155 ? -12.771 -4.718 -10.112 1.00 92.00 155 PRO A C 1
ATOM 1195 O O . PRO A 1 155 ? -13.741 -4.854 -10.857 1.00 92.00 155 PRO A O 1
ATOM 1198 N N . HIS A 1 156 ? -12.575 -5.529 -9.072 1.00 91.88 156 HIS A N 1
ATOM 1199 C CA . HIS A 1 156 ? -13.448 -6.648 -8.699 1.00 91.88 156 HIS A CA 1
ATOM 1200 C C . HIS A 1 156 ? -14.515 -6.265 -7.671 1.00 91.88 156 HIS A C 1
ATOM 1202 O O . HIS A 1 156 ? -15.204 -7.128 -7.126 1.00 91.88 156 HIS A O 1
ATOM 1208 N N . GLY A 1 157 ? -14.672 -4.963 -7.438 1.00 92.81 157 GLY A N 1
ATOM 1209 C CA . GLY A 1 157 ? -15.550 -4.418 -6.424 1.00 92.81 157 GLY A CA 1
ATOM 1210 C C . GLY A 1 157 ? -14.811 -4.201 -5.111 1.00 92.81 157 GLY A C 1
ATOM 1211 O O . GLY A 1 157 ? -13.956 -4.984 -4.699 1.00 92.81 157 GLY A O 1
ATOM 1212 N N . ALA A 1 158 ? -15.181 -3.113 -4.452 1.00 94.94 158 ALA A N 1
ATOM 1213 C CA . ALA A 1 158 ? -14.650 -2.737 -3.160 1.00 94.94 158 ALA A CA 1
ATOM 1214 C C . ALA A 1 158 ? -15.643 -3.093 -2.049 1.00 94.94 158 ALA A C 1
ATOM 1216 O O . ALA A 1 158 ? -16.855 -2.884 -2.168 1.00 94.94 158 ALA A O 1
ATOM 1217 N N . GLN A 1 159 ? -15.109 -3.608 -0.952 1.00 97.19 159 GLN A N 1
ATOM 1218 C CA . GLN A 1 159 ? -15.779 -3.731 0.331 1.00 97.19 159 GLN A CA 1
ATOM 1219 C C . GLN A 1 159 ? -15.360 -2.564 1.227 1.00 97.19 159 GLN A C 1
ATOM 1221 O O . GLN A 1 159 ? -14.340 -1.915 0.998 1.00 97.19 159 GLN A O 1
ATOM 1226 N N . SER A 1 160 ? -16.164 -2.292 2.251 1.00 96.81 160 SER A N 1
ATOM 1227 C CA . SER A 1 160 ? -15.890 -1.239 3.225 1.00 96.81 160 SER A CA 1
ATOM 1228 C C . SER A 1 160 ? -15.805 -1.821 4.627 1.00 96.81 160 SER A C 1
ATOM 1230 O O . SER A 1 160 ? -16.685 -2.590 5.030 1.00 96.81 160 SER A O 1
ATOM 1232 N N . MET A 1 161 ? -14.818 -1.376 5.393 1.00 96.69 161 MET A N 1
ATOM 1233 C CA . MET A 1 161 ? -14.799 -1.513 6.845 1.00 96.69 161 MET A CA 1
ATOM 1234 C C . MET A 1 161 ? -14.813 -0.136 7.499 1.00 96.69 161 MET A C 1
ATOM 1236 O O . MET A 1 161 ? -14.234 0.815 6.982 1.00 96.69 161 MET A O 1
ATOM 1240 N N . GLN A 1 162 ? -15.514 -0.035 8.622 1.00 97.62 162 GLN A N 1
ATOM 1241 C CA . GLN A 1 162 ? -15.746 1.230 9.312 1.00 97.62 162 GLN A CA 1
ATOM 1242 C C . GLN A 1 162 ? -15.028 1.217 10.656 1.00 97.62 162 GLN A C 1
ATOM 1244 O O . GLN A 1 162 ? -15.163 0.259 11.421 1.00 97.62 162 GLN A O 1
ATOM 1249 N N . TYR A 1 163 ? -14.312 2.293 10.950 1.00 97.25 163 TYR A N 1
ATOM 1250 C CA . TYR A 1 163 ? -13.643 2.556 12.215 1.00 97.25 163 TYR A CA 1
ATOM 1251 C C . TYR A 1 163 ? -14.189 3.840 12.841 1.00 97.25 163 TYR A C 1
ATOM 1253 O O . TYR A 1 163 ? -14.687 4.727 12.148 1.00 97.25 163 TYR A O 1
ATOM 1261 N N . GLN A 1 164 ? -14.073 3.940 14.160 1.00 96.69 164 GLN A N 1
ATOM 1262 C CA . GLN A 1 164 ? -14.311 5.179 14.894 1.00 96.69 164 GLN A CA 1
ATOM 1263 C C . GLN A 1 164 ? -13.271 5.330 15.999 1.00 96.69 164 GLN A C 1
ATOM 1265 O O . GLN A 1 164 ? -12.792 4.332 16.544 1.00 96.69 164 GLN A O 1
ATOM 1270 N N . VAL A 1 165 ? -12.981 6.569 16.375 1.00 96.00 165 VAL A N 1
ATOM 1271 C CA . VAL A 1 165 ? -12.245 6.889 17.596 1.00 96.00 165 VAL A CA 1
ATOM 1272 C C . VAL A 1 165 ? -13.250 7.178 18.702 1.00 96.00 165 VAL A C 1
ATOM 1274 O O . VAL A 1 165 ? -13.970 8.173 18.655 1.00 96.00 165 VAL A O 1
ATOM 1277 N N . LEU A 1 166 ? -13.301 6.309 19.708 1.00 94.06 166 LEU A N 1
ATOM 1278 C CA . LEU A 1 166 ? -14.144 6.479 20.888 1.00 94.06 166 LEU A CA 1
ATOM 1279 C C . LEU A 1 166 ? -13.251 6.550 22.123 1.00 94.06 166 LEU A C 1
ATOM 1281 O O . LEU A 1 166 ? -12.423 5.668 22.328 1.00 94.06 166 LEU A O 1
ATOM 1285 N N . GLU A 1 167 ? -13.403 7.607 22.924 1.00 93.12 167 GLU A N 1
ATOM 1286 C CA . GLU A 1 167 ? -12.612 7.816 24.151 1.00 93.12 167 GLU A CA 1
ATOM 1287 C C . GLU A 1 167 ? -11.088 7.747 23.906 1.00 93.12 167 GLU A C 1
ATOM 1289 O O . GLU A 1 167 ? -10.325 7.242 24.725 1.00 93.12 167 GLU A O 1
ATOM 1294 N N . GLY A 1 168 ? -10.639 8.250 22.749 1.00 91.12 168 GLY A N 1
ATOM 1295 C CA . GLY A 1 168 ? -9.226 8.246 22.359 1.00 91.12 168 GLY A CA 1
ATOM 1296 C C . GLY A 1 168 ? -8.692 6.878 21.926 1.00 91.12 168 GLY A C 1
ATOM 1297 O O . GLY A 1 168 ? -7.481 6.682 21.926 1.00 91.12 168 GLY A O 1
ATOM 1298 N N . GLN A 1 169 ? -9.566 5.925 21.593 1.00 94.56 169 GLN A N 1
ATOM 1299 C CA . GLN A 1 169 ? -9.193 4.592 21.119 1.00 94.56 169 GLN A CA 1
ATOM 1300 C C . GLN A 1 169 ? -9.848 4.284 19.773 1.00 94.56 169 GLN A C 1
ATOM 1302 O O . GLN A 1 169 ? -11.062 4.438 19.614 1.00 94.56 169 GLN A O 1
ATOM 1307 N N . VAL A 1 170 ? -9.059 3.787 18.821 1.00 96.69 170 VAL A N 1
ATOM 1308 C CA . VAL A 1 170 ? -9.567 3.297 17.533 1.00 96.69 170 VAL A CA 1
ATOM 1309 C C . VAL A 1 170 ? -10.286 1.963 17.705 1.00 96.69 170 VAL A C 1
ATOM 1311 O O . VAL A 1 170 ? -9.732 0.998 18.232 1.00 96.69 170 VAL A O 1
ATOM 1314 N N . GLN A 1 171 ? -11.520 1.886 17.212 1.00 96.06 171 GLN A N 1
ATOM 1315 C CA . GLN A 1 171 ? -12.349 0.687 17.271 1.00 96.06 171 GLN A CA 1
ATOM 1316 C C . GLN A 1 171 ? -13.008 0.409 15.922 1.00 96.06 171 GLN A C 1
ATOM 1318 O O . GLN A 1 171 ? -13.697 1.267 15.364 1.00 96.06 171 GLN A O 1
ATOM 1323 N N . MET A 1 172 ? -12.857 -0.821 15.428 1.00 96.62 172 MET A N 1
ATOM 1324 C CA . MET A 1 172 ? -13.616 -1.301 14.275 1.00 96.62 172 MET A CA 1
ATOM 1325 C C . MET A 1 172 ? -15.102 -1.402 14.643 1.00 96.62 172 MET A C 1
ATOM 1327 O O . MET A 1 172 ? -15.458 -2.062 15.616 1.00 96.62 172 MET A O 1
ATOM 1331 N N . GLN A 1 173 ? -15.963 -0.765 13.855 1.00 97.12 173 GLN A N 1
ATOM 1332 C CA . GLN A 1 173 ? -17.412 -0.734 14.058 1.00 97.12 173 GLN A CA 1
ATOM 1333 C C . GLN A 1 173 ? -18.138 -1.811 13.264 1.00 97.12 173 GLN A C 1
ATOM 1335 O O . GLN A 1 173 ? -19.026 -2.486 13.780 1.00 97.12 173 GLN A O 1
ATOM 1340 N N . SER A 1 174 ? -17.805 -1.950 11.981 1.00 97.00 174 SER A N 1
ATOM 1341 C CA . SER A 1 174 ? -18.524 -2.852 11.080 1.00 97.00 174 SER A CA 1
ATOM 1342 C C . SER A 1 174 ? -17.728 -3.168 9.815 1.00 97.00 174 SER A C 1
ATOM 1344 O O . SER A 1 174 ? -16.695 -2.556 9.540 1.00 97.00 174 SER A O 1
ATOM 1346 N N . GLY A 1 175 ? -18.244 -4.122 9.039 1.00 97.00 175 GLY A N 1
ATOM 1347 C CA . GLY A 1 175 ? -17.665 -4.578 7.779 1.00 97.00 175 GLY A CA 1
ATOM 1348 C C . GLY A 1 175 ? -16.834 -5.858 7.924 1.00 97.00 175 GLY A C 1
ATOM 1349 O O . GLY A 1 175 ? -16.511 -6.274 9.039 1.00 97.00 175 GLY A O 1
ATOM 1350 N N . PRO A 1 176 ? -16.519 -6.528 6.806 1.00 97.62 176 PRO A N 1
ATOM 1351 C CA . PRO A 1 176 ? -15.564 -7.625 6.813 1.00 97.62 176 PRO A CA 1
ATOM 1352 C C . PRO A 1 176 ? -14.138 -7.098 7.022 1.00 97.62 176 PRO A C 1
ATOM 1354 O O . PRO A 1 176 ? -13.863 -5.920 6.806 1.00 97.62 176 PRO A O 1
ATOM 1357 N N . ARG A 1 177 ? -13.219 -7.979 7.425 1.00 97.62 177 ARG A N 1
ATOM 1358 C CA . ARG A 1 177 ? -11.780 -7.690 7.372 1.00 97.62 177 ARG A CA 1
ATOM 1359 C C . ARG A 1 177 ? -11.216 -8.119 6.015 1.00 97.62 177 ARG A C 1
ATOM 1361 O O . ARG A 1 177 ? -11.708 -9.115 5.475 1.00 97.62 177 ARG A O 1
ATOM 1368 N N . PRO A 1 178 ? -10.205 -7.410 5.489 1.00 97.62 178 PRO A N 1
ATOM 1369 C CA . PRO A 1 178 ? -9.549 -7.803 4.254 1.00 97.62 178 PRO A CA 1
ATOM 1370 C C . PRO A 1 178 ? -8.841 -9.151 4.414 1.00 97.62 178 PRO A C 1
ATOM 1372 O O . PRO A 1 178 ? -8.355 -9.506 5.493 1.00 97.62 178 PRO A O 1
ATOM 1375 N N . GLN A 1 179 ? -8.808 -9.909 3.328 1.00 96.50 179 GLN A N 1
ATOM 1376 C CA . GLN A 1 179 ? -8.113 -11.185 3.227 1.00 96.50 179 GLN A CA 1
ATOM 1377 C C . GLN A 1 179 ? -6.663 -10.974 2.785 1.00 96.50 179 GLN A C 1
ATOM 1379 O O . GLN A 1 179 ? -6.272 -9.879 2.390 1.00 96.50 179 GLN A O 1
ATOM 1384 N N . GLU A 1 180 ? -5.851 -12.029 2.852 1.00 95.31 180 GLU A N 1
ATOM 1385 C CA . GLU A 1 180 ? -4.484 -11.974 2.330 1.00 95.31 180 GLU A CA 1
ATOM 1386 C C . GLU A 1 180 ? -4.478 -11.565 0.849 1.00 95.31 180 GLU A C 1
ATOM 1388 O O . GLU A 1 180 ? -5.251 -12.097 0.046 1.00 95.31 180 GLU A O 1
ATOM 1393 N N . GLY A 1 181 ? -3.609 -10.608 0.521 1.00 94.56 181 GLY A N 1
ATOM 1394 C CA . GLY A 1 181 ? -3.417 -10.071 -0.823 1.00 94.56 181 GLY A CA 1
ATOM 1395 C C . GLY A 1 181 ? -4.447 -9.031 -1.265 1.00 94.56 181 GLY A C 1
ATOM 1396 O O . GLY A 1 181 ? -4.279 -8.455 -2.337 1.00 94.56 181 GLY A O 1
ATOM 1397 N N . ASP A 1 182 ? -5.475 -8.745 -0.456 1.00 96.56 182 ASP A N 1
ATOM 1398 C CA . ASP A 1 182 ? -6.385 -7.636 -0.748 1.00 96.56 182 ASP A CA 1
ATOM 1399 C C . ASP A 1 182 ? -5.627 -6.300 -0.692 1.00 96.56 182 ASP A C 1
ATOM 1401 O O . ASP A 1 182 ? -4.814 -6.049 0.207 1.00 96.56 182 ASP A O 1
ATOM 1405 N N . ILE A 1 183 ? -5.941 -5.415 -1.635 1.00 96.56 183 ILE A N 1
ATOM 1406 C CA . ILE A 1 183 ? -5.497 -4.024 -1.624 1.00 96.56 183 ILE A CA 1
ATOM 1407 C C . ILE A 1 183 ? -6.376 -3.257 -0.645 1.00 96.56 183 ILE A C 1
ATOM 1409 O O . ILE A 1 183 ? -7.602 -3.337 -0.714 1.00 96.56 183 ILE A O 1
ATOM 1413 N N . VAL A 1 184 ? -5.749 -2.501 0.252 1.00 96.69 184 VAL A N 1
ATOM 1414 C CA . VAL A 1 184 ? -6.425 -1.672 1.250 1.00 96.69 184 VAL A CA 1
ATOM 1415 C C . VAL A 1 184 ? -6.148 -0.205 0.956 1.00 96.69 184 VAL A C 1
ATOM 1417 O O . VAL A 1 184 ? -4.997 0.213 0.859 1.00 96.69 184 VAL A O 1
ATOM 1420 N N . LEU A 1 185 ? -7.220 0.566 0.832 1.00 94.25 185 LEU A N 1
ATOM 1421 C CA . LEU A 1 185 ? -7.249 1.979 0.497 1.00 94.25 185 LEU A CA 1
ATOM 1422 C C . LEU A 1 185 ? -7.696 2.788 1.715 1.00 94.25 185 LEU A C 1
ATOM 1424 O O . LEU A 1 185 ? -8.811 2.621 2.223 1.00 94.25 185 LEU A O 1
ATOM 1428 N N . PHE A 1 186 ? -6.817 3.668 2.178 1.00 89.19 186 PHE A N 1
ATOM 1429 C CA . PHE A 1 186 ? -7.091 4.613 3.251 1.00 89.19 186 PHE A CA 1
ATOM 1430 C C . PHE A 1 186 ? -7.368 5.990 2.652 1.00 89.19 186 PHE A C 1
ATOM 1432 O O . PHE A 1 186 ? -6.512 6.533 1.951 1.00 89.19 186 PHE A O 1
ATOM 1439 N N . ASP A 1 187 ? -8.548 6.549 2.944 1.00 81.56 187 ASP A N 1
ATOM 1440 C CA . ASP A 1 187 ? -8.990 7.847 2.411 1.00 81.56 187 ASP A CA 1
ATOM 1441 C C . ASP A 1 187 ? -8.889 7.909 0.870 1.00 81.56 187 ASP A C 1
ATOM 1443 O O . ASP A 1 187 ? -8.273 8.786 0.265 1.00 81.56 187 ASP A O 1
ATOM 1447 N N . GLY A 1 188 ? -9.442 6.884 0.211 1.00 78.56 188 GLY A N 1
ATOM 1448 C CA . GLY A 1 188 ? -9.337 6.711 -1.236 1.00 78.56 188 GLY A CA 1
ATOM 1449 C C . GLY A 1 188 ? -7.914 6.343 -1.665 1.00 78.56 188 GLY A C 1
ATOM 1450 O O . GLY A 1 188 ? -7.427 5.264 -1.349 1.00 78.56 188 GLY A O 1
ATOM 1451 N N . ALA A 1 189 ? -7.255 7.217 -2.424 1.00 77.19 189 ALA A N 1
ATOM 1452 C CA . ALA A 1 189 ? -5.911 6.971 -2.958 1.00 77.19 189 ALA A CA 1
ATOM 1453 C C . ALA A 1 189 ? -4.783 7.523 -2.070 1.00 77.19 189 ALA A C 1
ATOM 1455 O O . ALA A 1 189 ? -3.613 7.389 -2.428 1.00 77.19 189 ALA A O 1
ATOM 1456 N N . SER A 1 190 ? -5.116 8.172 -0.947 1.00 81.81 190 SER A N 1
ATOM 1457 C CA . SER A 1 190 ? -4.137 8.866 -0.101 1.00 81.81 190 SER A CA 1
ATOM 1458 C C . SER A 1 190 ? -3.080 7.915 0.463 1.00 81.81 190 SER A C 1
ATOM 1460 O O . SER A 1 190 ? -1.910 8.286 0.563 1.00 81.81 190 SER A O 1
ATOM 1462 N N . HIS A 1 191 ? -3.463 6.679 0.799 1.00 89.69 191 HIS A N 1
ATOM 1463 C CA . HIS A 1 191 ? -2.511 5.634 1.167 1.00 89.69 191 HIS A CA 1
ATOM 1464 C C . HIS A 1 191 ? -3.006 4.241 0.773 1.00 89.69 191 HIS A C 1
ATOM 1466 O O . HIS A 1 191 ? -4.173 3.901 0.975 1.00 89.69 191 HIS A O 1
ATOM 1472 N N . VAL A 1 192 ? -2.099 3.434 0.220 1.00 93.31 192 VAL A N 1
ATOM 1473 C CA . VAL A 1 192 ? -2.380 2.083 -0.275 1.00 93.31 192 VAL A CA 1
ATOM 1474 C C . VAL A 1 192 ? -1.513 1.085 0.477 1.00 93.31 192 VAL A C 1
ATOM 1476 O O . VAL A 1 192 ? -0.313 1.290 0.665 1.00 93.31 192 VAL A O 1
ATOM 1479 N N . MET A 1 193 ? -2.133 0.002 0.928 1.00 95.25 193 MET A N 1
ATOM 1480 C CA . MET A 1 193 ? -1.506 -1.051 1.721 1.00 95.25 193 MET A CA 1
ATOM 1481 C C . MET A 1 193 ? -1.901 -2.426 1.184 1.00 95.25 193 MET A C 1
ATOM 1483 O O . MET A 1 193 ? -2.889 -2.565 0.460 1.00 95.25 193 MET A O 1
ATOM 1487 N N . LEU A 1 194 ? -1.148 -3.451 1.579 1.00 96.12 194 LEU A N 1
ATOM 1488 C CA . LEU A 1 194 ? -1.461 -4.844 1.273 1.00 96.12 194 LEU A CA 1
ATOM 1489 C C . LEU A 1 194 ? -1.923 -5.560 2.542 1.00 96.12 194 LEU A C 1
ATOM 1491 O O . LEU A 1 194 ? -1.211 -5.580 3.548 1.00 96.12 194 LEU A O 1
ATOM 1495 N N . ALA A 1 195 ? -3.105 -6.165 2.516 1.00 97.06 195 ALA A N 1
ATOM 1496 C CA . ALA A 1 195 ? -3.595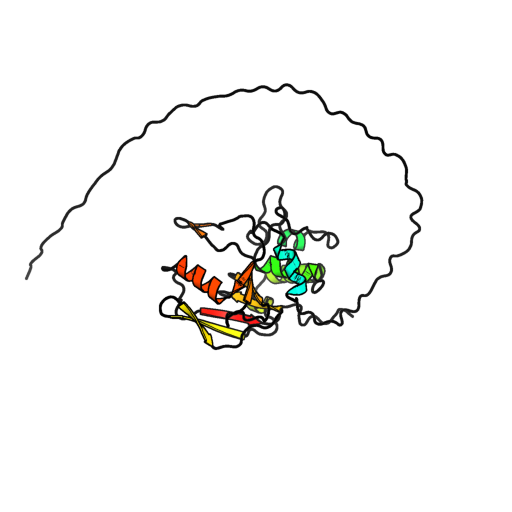 -6.938 3.644 1.00 97.06 195 ALA A CA 1
ATOM 1497 C C . ALA A 1 195 ? -2.868 -8.279 3.769 1.00 97.06 195 ALA A C 1
ATOM 1499 O O . ALA A 1 195 ? -2.669 -9.014 2.802 1.00 97.06 195 ALA A O 1
ATOM 1500 N N . THR A 1 196 ? -2.517 -8.633 5.004 1.00 95.88 196 THR A N 1
ATOM 1501 C CA . THR A 1 196 ? -1.868 -9.919 5.303 1.00 95.88 196 THR A CA 1
ATOM 1502 C C . THR A 1 196 ? -2.868 -11.043 5.578 1.00 95.88 196 THR A C 1
ATOM 1504 O O . THR A 1 196 ? -2.480 -12.201 5.706 1.00 95.88 196 THR A O 1
ATOM 1507 N N . GLY A 1 197 ? -4.152 -10.705 5.751 1.00 95.94 197 GLY A N 1
ATOM 1508 C CA . GLY A 1 197 ? -5.198 -11.619 6.219 1.00 95.94 197 GLY A CA 1
ATOM 1509 C C . GLY A 1 197 ? -5.088 -12.014 7.699 1.00 95.94 197 GLY A C 1
ATOM 1510 O O . GLY A 1 197 ? -5.939 -12.752 8.198 1.00 95.94 197 GLY A O 1
ATOM 1511 N N . ARG A 1 198 ? -4.065 -11.542 8.424 1.00 96.88 198 ARG A N 1
ATOM 1512 C CA . ARG A 1 198 ? -3.859 -11.837 9.848 1.00 96.88 198 ARG A CA 1
ATOM 1513 C C . ARG A 1 198 ? -4.517 -10.786 10.737 1.00 96.88 198 ARG A C 1
ATOM 1515 O O . ARG A 1 198 ? -4.667 -9.626 10.352 1.00 96.88 198 ARG A O 1
ATOM 1522 N N . THR A 1 199 ? -4.880 -11.201 11.955 1.00 97.12 199 THR A N 1
ATOM 1523 C CA . THR A 1 199 ? -5.488 -10.307 12.950 1.00 97.12 199 THR A CA 1
ATOM 1524 C C . THR A 1 199 ? -4.854 -10.393 14.347 1.00 97.12 199 THR A C 1
ATOM 1526 O O . THR A 1 199 ? -5.498 -10.879 15.288 1.00 97.12 199 THR A O 1
ATOM 1529 N N . PRO A 1 200 ? -3.584 -9.986 14.523 1.00 95.56 200 PRO A N 1
ATOM 1530 C CA . PRO A 1 200 ? -2.908 -10.048 15.816 1.00 95.56 200 PRO A CA 1
ATOM 1531 C C . PRO A 1 200 ? -3.643 -9.187 16.852 1.00 95.56 200 PRO A C 1
ATOM 1533 O O . PRO A 1 200 ? -3.921 -8.013 16.627 1.00 95.56 200 PRO A O 1
ATOM 1536 N N . GLY A 1 201 ? -4.020 -9.792 17.983 1.00 95.50 201 GLY A N 1
ATOM 1537 C CA . GLY A 1 201 ? -4.789 -9.098 19.025 1.00 95.50 201 GLY A CA 1
ATOM 1538 C C . GLY A 1 201 ? -6.156 -8.579 18.558 1.00 95.50 201 GLY A C 1
ATOM 1539 O O . GLY A 1 201 ? -6.702 -7.674 19.178 1.00 95.50 201 GLY A O 1
ATOM 1540 N N . GLY A 1 202 ? -6.697 -9.117 17.459 1.00 96.00 202 GLY A N 1
ATOM 1541 C CA . GLY A 1 202 ? -7.951 -8.648 16.871 1.00 96.00 202 GLY A CA 1
ATOM 1542 C C . GLY A 1 202 ? -7.835 -7.353 16.060 1.00 96.00 202 GLY A C 1
ATOM 1543 O O . GLY A 1 202 ? -8.866 -6.767 15.751 1.00 96.00 202 GLY A O 1
ATOM 1544 N N . LYS A 1 203 ? -6.627 -6.901 15.706 1.00 97.38 203 LYS A N 1
ATOM 1545 C CA . LYS A 1 203 ? -6.383 -5.743 14.825 1.00 97.38 203 LYS A CA 1
ATOM 1546 C C . LYS A 1 203 ? -6.079 -6.196 13.395 1.00 97.38 203 LYS A C 1
ATOM 1548 O O . LYS A 1 203 ? -5.519 -7.269 13.241 1.00 97.38 203 LYS A O 1
ATOM 1553 N N . THR A 1 204 ? -6.441 -5.446 12.356 1.00 97.88 204 THR A N 1
ATOM 1554 C CA . THR A 1 204 ? -6.210 -5.831 10.948 1.00 97.88 204 THR A CA 1
ATOM 1555 C C . THR A 1 204 ? -4.757 -5.579 10.577 1.00 97.88 204 THR A C 1
ATOM 1557 O O . THR A 1 204 ? -4.358 -4.423 10.467 1.00 97.88 204 THR A O 1
ATOM 1560 N N . GLU A 1 205 ? -3.972 -6.632 10.349 1.00 97.12 205 G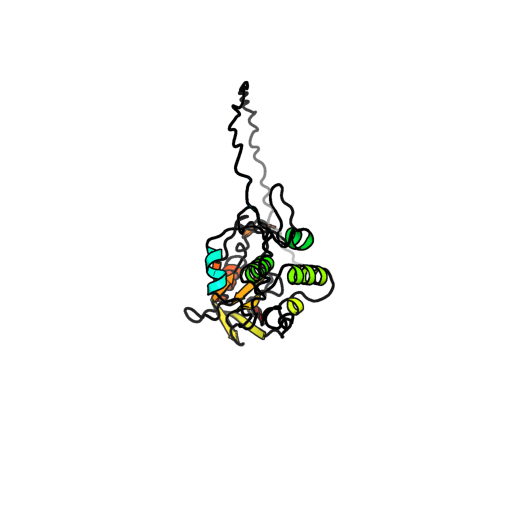LU A N 1
ATOM 1561 C CA . GLU A 1 205 ? -2.564 -6.480 9.984 1.00 97.12 205 GLU A CA 1
ATOM 1562 C C . GLU A 1 205 ? -2.374 -6.238 8.482 1.00 97.12 205 GLU A C 1
ATOM 1564 O O . GLU A 1 205 ? -2.873 -6.988 7.631 1.00 97.12 205 GLU A O 1
ATOM 1569 N N . VAL A 1 206 ? -1.583 -5.216 8.170 1.00 96.12 206 VAL A N 1
ATOM 1570 C CA . VAL A 1 206 ? -1.276 -4.757 6.817 1.00 96.12 206 VAL A CA 1
ATOM 1571 C C . VAL A 1 206 ? 0.226 -4.547 6.648 1.00 96.12 206 VAL A C 1
ATOM 1573 O O . VAL A 1 206 ? 0.939 -4.225 7.600 1.00 96.12 206 VAL A O 1
ATOM 1576 N N . LEU A 1 207 ? 0.697 -4.704 5.416 1.00 94.19 207 LEU A N 1
ATOM 1577 C CA . LEU A 1 207 ? 1.993 -4.212 4.981 1.00 94.19 207 LEU A CA 1
ATOM 1578 C C . LEU A 1 207 ? 1.811 -2.805 4.408 1.00 94.19 207 LEU A C 1
ATOM 1580 O O . LEU A 1 207 ? 1.055 -2.608 3.453 1.00 94.19 207 LEU A O 1
ATOM 1584 N N . SER A 1 208 ? 2.505 -1.836 4.995 1.00 91.69 208 SER A N 1
ATOM 1585 C CA . SER A 1 208 ? 2.408 -0.422 4.647 1.00 91.69 208 SER A CA 1
ATOM 1586 C C . SER A 1 208 ? 3.740 0.091 4.113 1.00 91.69 208 SER A C 1
ATOM 1588 O O . SER A 1 208 ? 4.780 -0.128 4.730 1.00 91.69 208 SER A O 1
ATOM 1590 N N . PHE A 1 209 ? 3.706 0.807 2.987 1.00 86.19 209 PHE A N 1
ATOM 1591 C CA . PHE A 1 209 ? 4.864 1.519 2.451 1.00 86.19 209 PHE A CA 1
ATOM 1592 C C . PHE A 1 209 ? 4.581 3.017 2.399 1.00 86.19 209 PHE A C 1
ATOM 1594 O O . PHE A 1 209 ? 4.123 3.563 1.404 1.00 86.19 209 PHE A O 1
ATOM 1601 N N . SER A 1 210 ? 4.806 3.703 3.504 1.00 77.56 210 SER A N 1
ATOM 1602 C CA . SER A 1 210 ? 4.785 5.160 3.546 1.00 77.56 210 SER A CA 1
ATOM 1603 C C . SER A 1 210 ? 5.588 5.573 4.760 1.00 77.56 210 SER A C 1
ATOM 1605 O O . SER A 1 210 ? 5.442 4.933 5.806 1.00 77.56 210 SER A O 1
ATOM 1607 N N . PRO A 1 211 ? 6.397 6.641 4.685 1.00 67.00 211 PRO A N 1
ATOM 1608 C CA . PRO A 1 211 ? 6.794 7.280 5.916 1.00 67.00 211 PRO A CA 1
ATOM 1609 C C . PRO A 1 211 ? 5.491 7.715 6.583 1.00 67.00 211 PRO A C 1
ATOM 1611 O O . PRO A 1 211 ? 4.567 8.195 5.913 1.00 67.00 211 PRO A O 1
ATOM 1614 N N . LEU A 1 212 ? 5.382 7.495 7.891 1.00 59.22 212 LEU A N 1
ATOM 1615 C CA . LEU A 1 212 ? 4.314 8.144 8.634 1.00 59.22 212 LEU A CA 1
ATOM 1616 C C . LEU A 1 212 ? 4.427 9.644 8.330 1.00 59.22 212 LEU A C 1
ATOM 1618 O O . LEU A 1 212 ? 5.542 10.184 8.391 1.00 59.22 212 LEU A O 1
ATOM 1622 N N . PRO A 1 213 ? 3.329 10.301 7.921 1.00 51.91 213 PRO A N 1
ATOM 1623 C CA . PRO A 1 213 ? 3.382 11.722 7.649 1.00 51.91 213 PRO A CA 1
ATOM 1624 C C . PRO A 1 213 ? 3.917 12.436 8.894 1.00 51.91 213 PRO A C 1
ATOM 1626 O O . PRO A 1 213 ? 3.589 12.085 10.028 1.00 51.91 213 PRO A O 1
ATOM 1629 N N . ILE A 1 214 ? 4.782 13.426 8.696 1.00 47.72 214 ILE A N 1
ATOM 1630 C CA . ILE A 1 214 ? 5.139 14.380 9.742 1.00 47.72 214 ILE A CA 1
ATOM 1631 C C . ILE A 1 214 ? 4.642 15.729 9.235 1.00 47.72 214 ILE A C 1
ATOM 1633 O O . ILE A 1 214 ? 5.087 16.216 8.198 1.00 47.72 214 ILE A O 1
ATOM 1637 N N . TRP A 1 215 ? 3.685 16.343 9.926 1.00 41.06 215 TRP A N 1
ATOM 1638 C CA . TRP A 1 215 ? 3.381 17.743 9.638 1.00 41.06 215 TRP A CA 1
ATOM 1639 C C . TRP A 1 215 ? 4.355 18.602 10.440 1.00 41.06 215 TRP A C 1
ATOM 1641 O O . TRP A 1 215 ? 4.407 18.505 11.665 1.00 41.06 215 TRP A O 1
ATOM 1651 N N . GLY A 1 216 ? 5.147 19.413 9.739 1.00 46.78 216 GLY A N 1
ATOM 1652 C CA . GLY A 1 216 ? 5.860 20.552 10.318 1.00 46.78 216 GLY A CA 1
ATOM 1653 C C . GLY A 1 216 ? 4.977 21.804 10.313 1.00 46.78 216 GLY A C 1
ATOM 1654 O O . GLY A 1 216 ? 3.830 21.735 9.874 1.00 46.78 216 GLY A O 1
ATOM 1655 N N . GLU A 1 217 ? 5.506 22.947 10.771 1.00 36.16 217 GLU A N 1
ATOM 1656 C CA . GLU A 1 217 ? 4.837 24.266 10.850 1.00 36.16 217 GLU A CA 1
ATOM 1657 C C . GLU A 1 217 ? 4.190 24.711 9.512 1.00 36.16 217 GLU A C 1
ATOM 1659 O O . GLU A 1 217 ? 4.725 25.534 8.774 1.00 36.16 217 GLU A O 1
ATOM 1664 N N . GLY A 1 218 ? 3.024 24.156 9.174 1.00 34.44 218 GLY A N 1
ATOM 1665 C CA . GLY A 1 218 ? 2.265 24.475 7.964 1.00 34.44 218 GLY A CA 1
ATOM 1666 C C . GLY A 1 218 ? 2.690 23.748 6.680 1.00 34.44 218 GLY A C 1
ATOM 1667 O O . GLY A 1 218 ? 2.244 24.153 5.608 1.00 34.44 218 GLY A O 1
ATOM 1668 N N . SER A 1 219 ? 3.509 22.689 6.743 1.00 39.41 219 SER A N 1
ATOM 1669 C CA . SER A 1 219 ? 3.823 21.866 5.560 1.00 39.41 219 SER A CA 1
ATOM 1670 C C . SER A 1 219 ? 3.881 20.370 5.870 1.00 39.41 219 SER A C 1
ATOM 1672 O O . SER A 1 219 ? 4.362 19.944 6.920 1.00 39.41 219 SER A O 1
ATOM 1674 N N . PHE A 1 220 ? 3.363 19.575 4.934 1.00 42.41 220 PHE A N 1
ATOM 1675 C CA . PHE A 1 220 ? 3.459 18.121 4.927 1.00 42.41 220 PHE A CA 1
ATOM 1676 C C . PHE A 1 220 ? 4.893 17.742 4.538 1.00 42.41 220 PHE A C 1
ATOM 1678 O O . PHE A 1 220 ? 5.260 17.842 3.366 1.00 42.41 220 PHE A O 1
ATOM 1685 N N . THR A 1 221 ? 5.728 17.363 5.505 1.00 47.00 221 THR A N 1
ATOM 1686 C CA . THR A 1 221 ? 7.096 16.900 5.232 1.00 47.00 221 THR A CA 1
ATOM 1687 C C . THR A 1 221 ? 7.203 15.431 5.581 1.00 47.00 221 THR A C 1
ATOM 1689 O O . THR A 1 221 ? 7.075 15.034 6.735 1.00 47.00 221 THR A O 1
ATOM 1692 N N . MET A 1 222 ? 7.454 14.600 4.581 1.00 55.00 222 MET A N 1
ATOM 1693 C CA . MET A 1 222 ? 7.679 13.181 4.813 1.00 55.00 222 MET A CA 1
ATOM 1694 C C . MET A 1 222 ? 8.946 12.998 5.651 1.00 55.00 222 MET A C 1
ATOM 1696 O O . MET A 1 222 ? 10.012 13.487 5.295 1.00 55.00 222 MET A O 1
ATOM 1700 N N . GLY A 1 223 ? 8.807 12.358 6.815 1.00 53.22 223 GLY A N 1
ATOM 1701 C CA . GLY A 1 223 ? 9.821 12.388 7.874 1.00 53.22 223 GLY A CA 1
ATOM 1702 C C . GLY A 1 223 ? 11.147 11.705 7.550 1.00 53.22 223 GLY A C 1
ATOM 1703 O O . GLY A 1 223 ? 12.154 11.973 8.205 1.00 53.22 223 GLY A O 1
ATOM 1704 N N . LYS A 1 224 ? 11.151 10.809 6.562 1.00 56.09 224 LYS A N 1
ATOM 1705 C CA . LYS A 1 224 ? 12.341 10.134 6.050 1.00 56.09 224 LYS A CA 1
ATOM 1706 C C . LYS A 1 224 ? 12.217 10.019 4.540 1.00 56.09 224 LYS A C 1
ATOM 1708 O O . LYS A 1 224 ? 11.215 9.500 4.054 1.00 56.09 224 LYS A O 1
ATOM 1713 N N . ASP A 1 225 ? 13.268 10.420 3.833 1.00 68.00 225 ASP A N 1
ATOM 1714 C CA . ASP A 1 225 ? 13.380 10.161 2.398 1.00 68.00 225 ASP A CA 1
ATOM 1715 C C . ASP A 1 225 ? 13.479 8.659 2.130 1.00 68.00 225 ASP A C 1
ATOM 1717 O O . ASP A 1 225 ? 13.055 8.223 1.078 1.00 68.00 225 ASP A O 1
ATOM 1721 N N . HIS A 1 226 ? 13.984 7.867 3.084 1.00 78.62 226 HIS A N 1
ATOM 1722 C CA . HIS A 1 226 ? 14.228 6.430 2.952 1.00 78.62 226 HIS A CA 1
ATOM 1723 C C . HIS A 1 226 ? 13.288 5.623 3.846 1.00 78.62 226 HIS A C 1
ATOM 1725 O O . HIS A 1 226 ? 13.292 5.783 5.071 1.00 78.62 226 HIS A O 1
ATOM 1731 N N . VAL A 1 227 ? 12.487 4.754 3.235 1.00 79.50 227 VAL A N 1
ATOM 1732 C CA . VAL A 1 227 ? 11.419 4.013 3.910 1.00 79.50 227 VAL A CA 1
ATOM 1733 C C . VAL A 1 227 ? 11.521 2.541 3.551 1.00 79.50 227 VAL A C 1
ATOM 1735 O O . VAL A 1 227 ? 11.741 2.193 2.392 1.00 79.50 227 VAL A O 1
ATOM 1738 N N . ALA A 1 228 ? 11.390 1.686 4.562 1.00 84.94 228 ALA A N 1
ATOM 1739 C CA . ALA A 1 228 ? 11.187 0.259 4.380 1.00 84.94 228 ALA A CA 1
ATOM 1740 C C . ALA A 1 228 ? 9.687 -0.051 4.507 1.00 84.94 228 ALA A C 1
ATOM 1742 O O . ALA A 1 228 ? 8.982 0.645 5.240 1.00 84.94 228 ALA A O 1
ATOM 1743 N N . PRO A 1 229 ? 9.181 -1.089 3.831 1.00 86.94 229 PRO A N 1
ATOM 1744 C CA . PRO A 1 229 ? 7.845 -1.604 4.092 1.00 86.94 229 PRO A CA 1
ATOM 1745 C C . PRO A 1 229 ? 7.743 -2.102 5.536 1.00 86.94 229 PRO A C 1
ATOM 1747 O O . PRO A 1 229 ? 8.584 -2.880 5.991 1.00 86.94 229 PRO A O 1
ATOM 1750 N N . GLU A 1 230 ? 6.694 -1.695 6.242 1.00 90.88 230 GLU A N 1
ATOM 1751 C CA . GLU A 1 230 ? 6.492 -2.026 7.651 1.00 90.88 230 GLU A CA 1
ATOM 1752 C C . GLU A 1 230 ? 5.218 -2.849 7.843 1.00 90.88 230 GLU A C 1
ATOM 1754 O O . GLU A 1 230 ? 4.161 -2.547 7.280 1.00 90.88 230 GLU A O 1
ATOM 1759 N N . LEU A 1 231 ? 5.321 -3.898 8.664 1.00 92.31 231 LEU A N 1
ATOM 1760 C CA . LEU A 1 231 ? 4.151 -4.589 9.192 1.00 92.31 231 LEU A CA 1
ATOM 1761 C C . LEU A 1 231 ? 3.573 -3.778 10.343 1.00 92.31 231 LEU A C 1
ATOM 1763 O O . LEU A 1 231 ? 4.265 -3.459 11.309 1.00 92.31 231 LEU A O 1
ATOM 1767 N N . THR A 1 232 ? 2.291 -3.474 10.236 1.00 94.19 232 THR A N 1
ATOM 1768 C CA . THR A 1 232 ? 1.551 -2.689 11.219 1.00 94.19 232 THR A CA 1
ATOM 1769 C C . THR A 1 232 ? 0.088 -3.113 11.200 1.00 94.19 232 THR A C 1
ATOM 1771 O O . THR A 1 232 ? -0.296 -4.046 10.491 1.00 94.19 232 THR A O 1
ATOM 1774 N N . THR A 1 233 ? -0.750 -2.445 11.982 1.00 96.19 233 THR A N 1
ATOM 1775 C CA . THR A 1 233 ? -2.195 -2.645 11.936 1.00 96.19 233 THR A CA 1
ATOM 1776 C C . THR A 1 233 ? -2.906 -1.379 11.485 1.00 96.19 233 THR A C 1
ATOM 1778 O O . THR A 1 233 ? -2.417 -0.273 11.717 1.00 96.19 233 THR A O 1
ATOM 1781 N N . LEU A 1 234 ? -4.069 -1.523 10.843 1.00 95.50 234 LEU A N 1
ATOM 1782 C CA . LEU A 1 234 ? -4.899 -0.367 10.485 1.00 95.50 234 LEU A CA 1
ATOM 1783 C C . LEU A 1 234 ? -5.269 0.447 11.723 1.00 95.50 234 LEU A C 1
ATOM 1785 O O . LEU A 1 234 ? -5.249 1.670 11.686 1.00 95.50 234 LEU A O 1
ATOM 1789 N N . GLU A 1 235 ? -5.561 -0.230 12.829 1.00 96.25 235 GLU A N 1
ATOM 1790 C CA . GLU A 1 235 ? -5.887 0.390 14.104 1.00 96.25 235 GLU A CA 1
ATOM 1791 C C . GLU A 1 235 ? -4.724 1.237 14.640 1.00 96.25 235 GLU A C 1
ATOM 1793 O O . GLU A 1 235 ? -4.952 2.370 15.056 1.00 96.25 235 GLU A O 1
ATOM 1798 N N . ASP A 1 236 ? -3.487 0.732 14.591 1.00 94.50 236 ASP A N 1
ATOM 1799 C CA . ASP A 1 236 ? -2.305 1.487 15.032 1.00 94.50 236 ASP A CA 1
ATOM 1800 C C . ASP A 1 236 ? -1.976 2.640 14.077 1.00 94.50 236 ASP A C 1
ATOM 1802 O O . ASP A 1 236 ? -1.620 3.726 14.526 1.00 94.50 236 ASP A O 1
ATOM 1806 N N . LEU A 1 237 ? -2.140 2.446 12.763 1.00 92.06 237 LEU A N 1
ATOM 1807 C CA . LEU A 1 237 ? -1.975 3.518 11.778 1.00 92.06 237 LEU A CA 1
ATOM 1808 C C . LEU A 1 237 ? -2.984 4.646 11.995 1.00 92.06 237 LEU A C 1
ATOM 1810 O O . LEU A 1 237 ? -2.592 5.809 12.046 1.00 92.06 237 LEU A O 1
ATOM 1814 N N . ILE A 1 238 ? -4.267 4.311 12.160 1.00 92.81 238 ILE A N 1
ATOM 1815 C CA . ILE A 1 238 ? -5.309 5.294 12.464 1.00 92.81 238 ILE A CA 1
ATOM 1816 C C . ILE A 1 238 ? -4.985 6.000 13.780 1.00 92.81 238 ILE A C 1
ATOM 1818 O O . ILE A 1 238 ? -5.048 7.224 13.830 1.00 92.81 238 ILE A O 1
ATOM 1822 N N . GLN A 1 239 ? -4.616 5.256 14.828 1.00 94.38 239 GLN A N 1
ATOM 1823 C CA . GLN A 1 239 ? -4.310 5.842 16.132 1.00 94.38 239 GLN A CA 1
ATOM 1824 C C . GLN A 1 239 ? -3.144 6.827 16.027 1.00 94.38 239 GLN A C 1
ATOM 1826 O O . GLN A 1 239 ? -3.248 7.944 16.518 1.00 94.38 239 GLN A O 1
ATOM 1831 N N . ASN A 1 240 ? -2.082 6.464 15.306 1.00 89.19 240 ASN A N 1
ATOM 1832 C CA . ASN A 1 240 ? -0.957 7.360 15.066 1.00 89.19 240 ASN A CA 1
ATOM 1833 C C . ASN A 1 240 ? -1.388 8.636 14.327 1.00 89.19 240 ASN A C 1
ATOM 1835 O O . ASN A 1 240 ? -0.930 9.718 14.677 1.00 89.19 240 ASN A O 1
ATOM 1839 N N . LEU A 1 241 ? -2.270 8.543 13.325 1.00 87.50 241 LEU A N 1
ATOM 1840 C CA . LEU A 1 241 ? -2.781 9.724 12.616 1.00 87.50 241 LEU A CA 1
ATOM 1841 C C . LEU A 1 241 ? -3.633 10.623 13.522 1.00 87.50 241 LEU A C 1
ATOM 1843 O O . LEU A 1 241 ? -3.531 11.844 13.432 1.00 87.50 241 LEU A O 1
ATOM 1847 N N . VAL A 1 242 ? -4.443 10.031 14.399 1.00 90.12 242 VAL A N 1
ATOM 1848 C CA . VAL A 1 242 ? -5.240 10.757 15.399 1.00 90.12 242 VAL A CA 1
ATOM 1849 C C . VAL A 1 242 ? -4.327 11.483 16.386 1.00 90.12 242 VAL A C 1
ATOM 1851 O O . VAL A 1 242 ? -4.529 12.666 16.649 1.00 90.12 242 VAL A O 1
ATOM 1854 N N . ASP A 1 243 ? -3.302 10.795 16.890 1.00 88.94 243 ASP A N 1
ATOM 1855 C CA . ASP A 1 243 ? -2.353 11.342 17.861 1.00 88.94 243 ASP A CA 1
ATOM 1856 C C . ASP A 1 243 ? -1.489 12.455 17.247 1.00 88.94 243 ASP A C 1
ATOM 1858 O O . ASP A 1 243 ? -1.182 13.448 17.909 1.00 88.94 243 ASP A O 1
ATOM 1862 N N . LEU A 1 244 ? -1.107 12.309 15.973 1.00 83.38 244 LEU A N 1
ATOM 1863 C CA . LEU A 1 244 ? -0.332 13.309 15.238 1.00 83.38 244 LEU A CA 1
ATOM 1864 C C . LEU A 1 244 ? -1.178 14.518 14.819 1.00 83.38 244 LEU A C 1
ATOM 1866 O O . LEU A 1 244 ? -0.656 15.634 14.792 1.00 83.38 244 LEU A O 1
ATOM 1870 N N . TYR A 1 245 ? -2.461 14.315 14.495 1.00 83.50 245 TYR A N 1
ATOM 1871 C CA . TYR A 1 245 ? -3.358 15.355 13.974 1.00 83.50 245 TYR A CA 1
ATOM 1872 C C . TYR A 1 245 ? -4.683 15.421 14.742 1.00 83.50 245 TYR A C 1
ATOM 1874 O O . TYR A 1 245 ? -5.756 15.214 14.157 1.00 83.50 245 TYR A O 1
ATOM 1882 N N . PRO A 1 246 ? -4.646 15.782 16.036 1.00 85.88 246 PRO A N 1
ATOM 1883 C CA . PRO A 1 246 ? -5.860 15.902 16.839 1.00 85.88 246 PRO A CA 1
ATOM 1884 C C . PRO A 1 246 ? -6.813 16.982 16.298 1.00 85.88 246 PRO A C 1
ATOM 1886 O O . PRO A 1 246 ? -8.024 16.855 16.449 1.00 85.88 246 PRO A O 1
ATOM 1889 N N . ASP A 1 247 ? -6.274 17.997 15.611 1.00 85.25 247 ASP A N 1
ATOM 1890 C CA . ASP A 1 247 ? -7.025 19.105 15.004 1.00 85.25 247 ASP A CA 1
ATOM 1891 C C . ASP A 1 247 ? -7.321 18.896 13.501 1.00 85.25 247 ASP A C 1
ATOM 1893 O O . ASP A 1 247 ? -7.695 19.836 12.795 1.00 85.25 247 ASP A O 1
ATOM 1897 N N . SER A 1 248 ? -7.116 17.679 12.980 1.00 83.06 248 SER A N 1
ATOM 1898 C CA . SER A 1 248 ? -7.416 17.340 11.583 1.00 83.06 248 SER A CA 1
ATOM 1899 C C . SER A 1 248 ? -8.895 17.589 11.249 1.00 83.06 248 SER A C 1
ATOM 1901 O O . SER A 1 248 ? -9.761 17.288 12.069 1.00 83.06 248 SER A O 1
ATOM 1903 N N . PRO A 1 249 ? -9.231 18.058 10.029 1.00 81.06 249 PRO A N 1
ATOM 1904 C CA . PRO A 1 249 ? -10.623 18.147 9.582 1.00 81.06 249 PRO A CA 1
ATOM 1905 C C . PRO A 1 249 ? -11.264 16.773 9.312 1.00 81.06 249 PRO A C 1
ATOM 1907 O O . PRO A 1 249 ? -12.445 16.716 8.969 1.00 81.06 249 PRO A O 1
ATOM 1910 N N . VAL A 1 250 ? -10.499 15.680 9.411 1.00 83.44 250 VAL A N 1
ATOM 1911 C CA . VAL A 1 250 ? -11.014 14.313 9.284 1.00 83.44 250 VAL A CA 1
ATOM 1912 C C . VAL A 1 250 ? -12.014 14.036 10.404 1.00 83.44 250 VAL A C 1
ATOM 1914 O O . VAL A 1 250 ? -11.726 14.237 11.583 1.00 83.44 250 VAL A O 1
ATOM 1917 N N . ASP A 1 251 ? -13.189 13.526 10.038 1.00 89.56 251 ASP A N 1
ATOM 1918 C CA . ASP A 1 251 ? -14.171 13.047 11.006 1.00 89.56 251 ASP A CA 1
ATOM 1919 C C . ASP A 1 251 ? -13.711 11.706 11.597 1.00 89.56 251 ASP A C 1
ATOM 1921 O O . ASP A 1 251 ? -14.056 10.627 11.116 1.00 89.56 251 ASP A O 1
ATOM 1925 N N . TRP A 1 252 ? -12.912 11.767 12.663 1.00 90.62 252 TRP A N 1
ATOM 1926 C CA . TRP A 1 252 ? -12.415 10.580 13.362 1.00 90.62 252 TRP A CA 1
ATOM 1927 C C . TRP A 1 252 ? -13.529 9.718 13.984 1.00 90.62 252 TRP A C 1
ATOM 1929 O O . TRP A 1 252 ? -13.278 8.567 14.349 1.00 90.62 252 TRP A O 1
ATOM 1939 N N . ALA A 1 253 ? -14.765 10.223 14.086 1.00 93.19 253 ALA A N 1
ATOM 1940 C CA . ALA A 1 253 ? -15.913 9.422 14.504 1.00 93.19 253 ALA A CA 1
ATOM 1941 C C . ALA A 1 253 ? -16.440 8.516 13.376 1.00 93.19 253 ALA A C 1
ATOM 1943 O O . ALA A 1 253 ? -17.238 7.614 13.642 1.00 93.19 253 ALA A O 1
ATOM 1944 N N . LYS A 1 254 ? -15.998 8.726 12.130 1.00 93.81 254 LYS A N 1
ATOM 1945 C CA . LYS A 1 254 ? -16.417 7.940 10.972 1.00 93.81 254 LYS A CA 1
ATOM 1946 C C . LYS A 1 254 ? -15.295 7.807 9.943 1.00 93.81 254 LYS A C 1
ATOM 1948 O O . LYS A 1 254 ? -15.175 8.595 9.008 1.00 93.81 254 LYS A O 1
ATOM 1953 N N . ILE A 1 255 ? -14.529 6.734 10.073 1.00 94.44 255 ILE A N 1
ATOM 1954 C CA . ILE A 1 255 ? -13.419 6.411 9.179 1.00 94.44 255 ILE A CA 1
ATOM 1955 C C . ILE A 1 255 ? -13.829 5.220 8.315 1.00 94.44 255 ILE A C 1
ATOM 1957 O O . ILE A 1 255 ? -14.058 4.126 8.832 1.00 94.44 255 ILE A O 1
ATOM 1961 N N . GLU A 1 256 ? -13.898 5.416 7.001 1.00 94.75 256 GLU A N 1
ATOM 1962 C CA . GLU A 1 256 ? -14.136 4.336 6.042 1.00 94.75 256 GLU A CA 1
ATOM 1963 C C . GLU A 1 256 ? -12.821 3.898 5.399 1.00 94.75 256 GLU A C 1
ATOM 1965 O O . GLU A 1 256 ? -12.101 4.702 4.811 1.00 94.75 256 GLU A O 1
ATOM 1970 N N . ILE A 1 257 ? -12.542 2.599 5.473 1.00 95.38 257 ILE A N 1
ATOM 1971 C CA . ILE A 1 257 ? -11.457 1.950 4.741 1.00 95.38 257 ILE A CA 1
ATOM 1972 C C . ILE A 1 257 ? -12.075 1.096 3.644 1.00 95.38 257 ILE A C 1
ATOM 1974 O O . ILE A 1 257 ? -12.953 0.266 3.907 1.00 95.38 257 ILE A O 1
ATOM 1978 N N . ARG A 1 258 ? -11.602 1.291 2.414 1.00 96.62 258 ARG A N 1
ATOM 1979 C CA . ARG A 1 258 ? -12.039 0.540 1.234 1.00 96.62 258 ARG A CA 1
ATOM 1980 C C . ARG A 1 258 ? -11.015 -0.548 0.948 1.00 96.62 258 ARG A C 1
ATOM 1982 O O . ARG A 1 258 ? -9.822 -0.324 1.117 1.00 96.62 258 ARG A O 1
ATOM 1989 N N . PHE A 1 259 ? -11.446 -1.728 0.531 1.00 97.50 259 PHE A N 1
ATOM 1990 C CA . PHE A 1 259 ? -10.514 -2.790 0.156 1.00 97.50 259 PHE A CA 1
ATOM 1991 C C . PHE A 1 259 ? -11.129 -3.773 -0.831 1.00 97.50 259 PHE A C 1
ATOM 1993 O O . PHE A 1 259 ? -12.348 -3.825 -0.988 1.00 97.50 259 PHE A O 1
ATOM 2000 N N . GLY A 1 260 ? -10.298 -4.572 -1.486 1.00 96.25 260 GLY A N 1
ATOM 2001 C CA . GLY A 1 260 ? -10.760 -5.593 -2.418 1.00 96.25 260 GLY A CA 1
ATOM 2002 C C . GLY A 1 260 ? -9.616 -6.313 -3.113 1.00 96.25 260 GLY A C 1
ATOM 2003 O O . GLY A 1 260 ? -8.444 -6.085 -2.817 1.00 96.25 260 GLY A O 1
ATOM 2004 N N . LYS A 1 261 ? -9.978 -7.195 -4.045 1.00 95.50 261 LYS A N 1
ATOM 2005 C CA . LYS A 1 261 ? -9.008 -7.971 -4.821 1.00 95.50 261 LYS A CA 1
ATOM 2006 C C . LYS A 1 261 ? -8.204 -7.074 -5.748 1.00 95.50 261 LYS A C 1
ATOM 2008 O O . LYS A 1 261 ? -8.751 -6.131 -6.327 1.00 95.50 261 LYS A O 1
ATOM 2013 N N . ALA A 1 262 ? -6.923 -7.396 -5.875 1.00 94.00 262 ALA A N 1
ATOM 2014 C CA . ALA A 1 262 ? -5.996 -6.622 -6.672 1.00 94.00 262 ALA A CA 1
ATOM 2015 C C . ALA A 1 262 ? -6.321 -6.738 -8.172 1.00 94.00 262 ALA A C 1
ATOM 2017 O O . ALA A 1 262 ? -6.936 -7.721 -8.593 1.00 94.00 262 ALA A O 1
ATOM 2018 N N . PRO A 1 263 ? -5.867 -5.796 -9.014 1.00 91.62 263 PRO A N 1
ATOM 2019 C CA . PRO A 1 263 ? -6.195 -5.802 -10.442 1.00 91.62 263 PRO A CA 1
ATOM 2020 C C . PRO A 1 263 ? -5.696 -7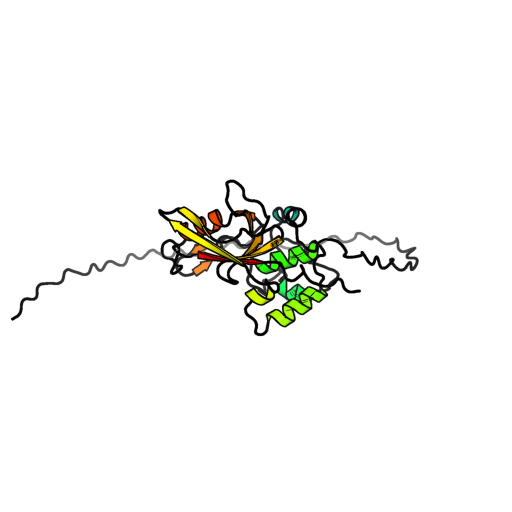.037 -11.202 1.00 91.62 263 PRO A C 1
ATOM 2022 O O . PRO A 1 263 ? -6.266 -7.420 -12.224 1.00 91.62 263 PRO A O 1
ATOM 2025 N N . TRP A 1 264 ? -4.638 -7.675 -10.703 1.00 89.81 264 TRP A N 1
ATOM 2026 C CA . TRP A 1 264 ? -4.057 -8.887 -11.281 1.00 89.81 264 TRP A CA 1
ATOM 2027 C C . TRP A 1 264 ? -4.718 -10.183 -10.803 1.00 89.81 264 TRP A C 1
ATOM 2029 O O . TRP A 1 264 ? -4.481 -11.230 -11.401 1.00 89.81 264 TRP A O 1
ATOM 2039 N N . ASP A 1 265 ? -5.602 -10.137 -9.800 1.00 86.56 265 ASP A N 1
ATOM 2040 C CA . ASP A 1 265 ? -6.262 -11.341 -9.277 1.00 86.56 265 ASP A CA 1
ATOM 2041 C C . ASP A 1 265 ? -7.256 -11.971 -10.272 1.00 86.56 265 ASP A C 1
ATOM 2043 O O . ASP A 1 265 ? -7.692 -13.106 -10.070 1.00 86.56 265 ASP A O 1
ATOM 2047 N N . SER A 1 266 ? -7.587 -11.275 -11.368 1.00 66.38 266 SER A N 1
ATOM 2048 C CA . SER A 1 266 ? -8.508 -11.765 -12.407 1.00 66.38 266 SER A CA 1
ATOM 2049 C C . SER A 1 266 ? -7.965 -11.701 -13.829 1.00 66.38 266 SER A C 1
ATOM 2051 O O . SER A 1 266 ? -8.741 -11.881 -14.772 1.00 66.38 266 SER A O 1
ATOM 2053 N N . ALA A 1 267 ? -6.671 -11.434 -14.021 1.00 51.69 267 ALA A N 1
ATOM 2054 C CA . ALA A 1 267 ? -6.106 -11.491 -15.361 1.00 51.69 267 ALA A CA 1
ATOM 2055 C C . ALA A 1 267 ? -6.221 -12.942 -15.872 1.00 51.69 267 ALA A C 1
ATOM 2057 O O . ALA A 1 267 ? -5.674 -13.850 -15.237 1.00 51.69 267 ALA A O 1
ATOM 2058 N N . PRO A 1 268 ? -6.941 -13.215 -16.981 1.00 40.00 268 PRO A N 1
ATOM 2059 C CA . PRO A 1 268 ? -6.784 -14.499 -17.638 1.00 40.00 268 PRO A CA 1
ATOM 2060 C C . PRO A 1 268 ? -5.304 -14.615 -17.993 1.00 40.00 268 PRO A C 1
ATOM 2062 O O . PRO A 1 268 ? -4.748 -13.702 -18.605 1.00 40.00 268 PRO A O 1
ATOM 2065 N N . 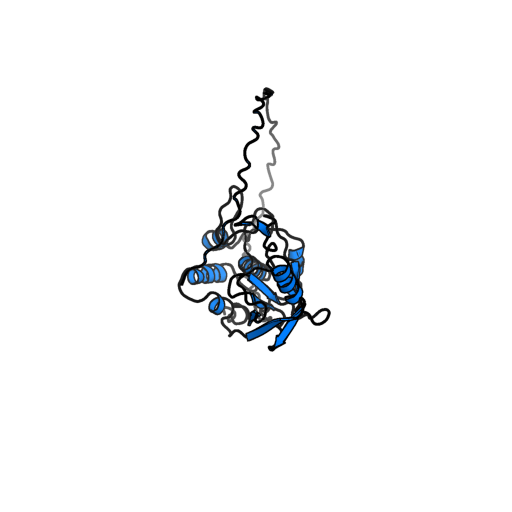SER A 1 269 ? -4.669 -15.712 -17.579 1.00 36.81 269 SER A N 1
ATOM 2066 C CA . SER A 1 269 ? -3.328 -16.047 -18.049 1.00 36.81 269 SER A CA 1
ATOM 2067 C C . SER A 1 269 ? -3.310 -15.860 -19.572 1.00 36.81 269 SER A C 1
ATOM 2069 O O . SER A 1 269 ? -4.209 -16.401 -20.227 1.00 36.81 269 SER A O 1
ATOM 2071 N N . PRO A 1 270 ? -2.382 -15.077 -20.153 1.00 39.66 270 PRO A N 1
ATOM 2072 C CA . PRO A 1 270 ? -2.266 -15.024 -21.602 1.00 39.66 270 PRO A CA 1
ATOM 2073 C C . PRO A 1 270 ? -2.040 -16.461 -22.088 1.00 39.66 270 PRO A C 1
ATOM 2075 O O . PRO A 1 270 ? -1.154 -17.154 -21.584 1.00 39.66 270 PRO A O 1
ATOM 2078 N N . ASN A 1 271 ? -2.940 -16.932 -22.957 1.00 36.19 271 ASN A N 1
ATOM 2079 C CA . ASN A 1 271 ? -2.843 -18.241 -23.608 1.00 36.19 271 ASN A CA 1
ATOM 2080 C C . ASN A 1 271 ? -1.607 -18.313 -24.502 1.00 36.19 271 ASN A C 1
ATOM 2082 O O . ASN A 1 271 ? -1.342 -17.305 -25.198 1.00 36.19 271 ASN A O 1
#

Sequence (271 aa):
MNALNPLRPQNLRSPAQAESAPPVGHQASAQGSPLPSPFQADQLQKGLKKGALPEQTLALNSPQVLSLKEVLPWTQHTATWGASGSLSPGKQSFAEWIRTGDAMQIPALDDQLILNCYEFILYAALQAGKIDSDWLKQFEKQHVVTEPFEKEMLPHGAQSMQYQVLEGQVQMQSGPRPQEGDIVLFDGASHVMLATGRTPGGKTEVLSFSPLPIWGEGSFTMGKDHVAPELTTLEDLIQNLVDLYPDSPVDWAKIEIRFGKAPWDSAPSPN

pLDDT: mean 74.38, std 24.23, range [26.03, 97.88]